Protein AF-A0A956RTC3-F1 (afdb_monomer)

Foldseek 3Di:
DDDPPDPPPPVVVVVVVVVVVVVVCVVPPPDPPPDDDLPKWKAFQDKDFDPFADWDFKAFPVRHTGDRPDIDHLVVQGKMKTKDFGNDDQPWFKWKWWAFPVGWIFTAPDTWGDDPRMIMDIRHRQHPRTFKIWIKTDDPVQVVVSVVCVVVVVRDTDRDRDPPIDTGMMTTMDMDD

Radius of gyration: 25.06 Å; Cα contacts (8 Å, |Δi|>4): 326; chains: 1; bounding box: 77×40×72 Å

Nearest PDB structures (foldseek):
  4hkb-assembly2_B  TM=6.127E-01  e=2.537E+00  Homo sapiens
  8b6l-assembly1_H  TM=3.445E-01  e=2.537E+00  Homo sapiens
  8b5l-assembly1_K  TM=3.850E-01  e=6.391E+00  Oryctolagus cuniculus
  8vvo-assembly1_I  TM=4.886E-01  e=7.943E+00  Homo sapiens

Solvent-accessible surface area (backbone atoms only — not comparable to full-atom values): 9998 Å² total; per-residue (Å²): 139,86,84,84,78,74,88,67,82,76,57,60,66,60,55,55,50,50,53,48,50,55,52,46,56,67,71,68,56,90,58,86,89,76,76,90,78,76,77,39,28,33,28,42,73,45,78,48,60,40,99,46,32,44,83,73,47,37,24,40,75,87,67,51,72,54,54,59,88,38,78,48,52,36,79,77,63,58,28,29,32,38,33,32,44,31,73,64,60,64,88,59,49,33,36,39,35,34,29,34,82,85,61,37,30,31,69,38,64,59,55,40,49,50,54,96,48,31,36,40,37,46,55,42,68,62,48,91,61,47,31,33,45,31,36,31,39,34,46,75,70,32,45,51,54,52,51,49,31,61,75,68,66,58,62,58,76,41,83,71,79,52,78,79,57,40,82,34,31,39,38,34,43,38,81,42,119

Secondary structure (DSSP, 8-state):
------S-TTSHHHHHHHHHHHHHHHHS--S---SS---SEEEEEEEEEBTTB---EEEETTS-B--TT-EE-STT---EEEEEEB-S-TTSEEEEEEEETTS-EEE-SSPPEEETTEEEEEEE---TTEEEEEEEEE-HHHHHHHHHHHHTT--S-BS-PPTT-EEEEEEEEEEE-

Sequence (177 aa):
MNNKKSKLSLFLPYFVIFIFILFFANLFVGWPINSVLVFGGYKIKKIDFSKDFAIEDIYTNFGRRIGQSDRFSYKIQTPLKAQGTTSVADSTYIWTVLKDIRGGYYLQNPPAETKNGYWYSRNIRPQHDIREIIWVKVNKKGNEVFIQKVRNSMWGEFGALPDSTIELSVVVLQSIL

Mean predicted aligned error: 10.64 Å

Structure (mmCIF, N/CA/C/O backbone):
data_AF-A0A956RTC3-F1
#
_entry.id   AF-A0A956RTC3-F1
#
loop_
_atom_site.group_PDB
_atom_site.id
_atom_site.type_symbol
_atom_site.label_atom_id
_atom_site.label_alt_id
_atom_site.label_comp_id
_atom_site.label_asym_id
_atom_site.label_entity_id
_atom_site.label_seq_id
_atom_site.pdbx_PDB_ins_code
_atom_site.Cartn_x
_atom_site.Cartn_y
_atom_site.Cartn_z
_atom_site.occupancy
_atom_site.B_iso_or_equiv
_atom_site.auth_seq_id
_atom_site.auth_comp_id
_atom_site.auth_asym_id
_atom_site.auth_atom_id
_atom_site.pdbx_PDB_model_num
ATOM 1 N N . MET A 1 1 ? 60.803 4.815 -58.419 1.00 44.06 1 MET A N 1
ATOM 2 C CA . MET A 1 1 ? 60.895 5.378 -57.051 1.00 44.06 1 MET A CA 1
ATOM 3 C C . MET A 1 1 ? 59.520 5.896 -56.645 1.00 44.06 1 MET A C 1
ATOM 5 O O . MET A 1 1 ? 59.082 6.905 -57.176 1.00 44.06 1 MET A O 1
ATOM 9 N N . ASN A 1 2 ? 58.804 5.157 -55.790 1.00 40.84 2 ASN A N 1
ATOM 10 C CA . ASN A 1 2 ? 57.418 5.443 -55.394 1.00 40.84 2 ASN A CA 1
ATOM 11 C C . ASN A 1 2 ? 57.383 6.231 -54.079 1.00 40.84 2 ASN A C 1
ATOM 13 O O . ASN A 1 2 ? 57.765 5.712 -53.03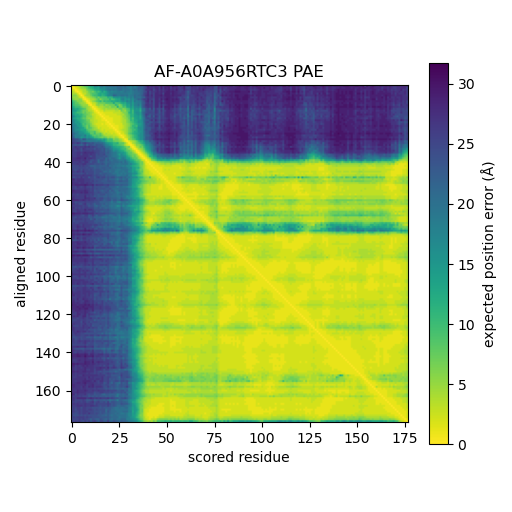5 1.00 40.84 2 ASN A O 1
ATOM 17 N N . ASN A 1 3 ? 56.889 7.467 -54.128 1.00 48.12 3 ASN A N 1
ATOM 18 C CA . ASN A 1 3 ? 56.801 8.364 -52.979 1.00 48.12 3 ASN A CA 1
ATOM 19 C C . ASN A 1 3 ? 55.375 8.319 -52.391 1.00 48.12 3 ASN A C 1
ATOM 21 O O . ASN A 1 3 ? 54.540 9.178 -52.669 1.00 48.12 3 ASN A O 1
ATOM 25 N N . LYS A 1 4 ? 55.063 7.288 -51.591 1.00 52.81 4 LYS A N 1
ATOM 26 C CA . LYS A 1 4 ? 53.827 7.235 -50.785 1.00 52.81 4 LYS A CA 1
ATOM 27 C C . LYS A 1 4 ? 54.011 8.098 -49.531 1.00 52.81 4 LYS A C 1
ATOM 29 O O . LYS A 1 4 ? 54.252 7.591 -48.439 1.00 52.81 4 LYS A O 1
ATOM 34 N N . LYS A 1 5 ? 53.902 9.420 -49.677 1.00 53.75 5 LYS A N 1
ATOM 35 C CA . LYS A 1 5 ? 53.801 10.326 -48.525 1.00 53.75 5 LYS A CA 1
ATOM 36 C C . LYS A 1 5 ? 52.402 10.221 -47.910 1.00 53.75 5 LYS A C 1
ATOM 38 O O . LYS A 1 5 ? 51.425 10.724 -48.451 1.00 53.75 5 LYS A O 1
ATOM 43 N N . SER A 1 6 ? 52.350 9.481 -46.803 1.00 57.56 6 SER A N 1
ATOM 44 C CA . SER A 1 6 ? 51.541 9.704 -45.597 1.00 57.56 6 SER A CA 1
ATOM 45 C C . SER A 1 6 ? 50.320 10.631 -45.749 1.00 57.56 6 SER A C 1
ATOM 47 O O . SER A 1 6 ? 50.406 11.840 -45.554 1.00 57.56 6 SER A O 1
ATOM 49 N N . LYS A 1 7 ? 49.145 10.039 -46.001 1.00 54.00 7 LYS A N 1
ATOM 50 C CA . LYS A 1 7 ? 47.825 10.665 -45.780 1.00 54.00 7 LYS A CA 1
ATOM 51 C C . LYS A 1 7 ? 47.364 10.539 -44.314 1.00 54.00 7 LYS A C 1
ATOM 53 O O . LYS A 1 7 ? 46.168 10.479 -44.052 1.00 54.00 7 LYS A O 1
ATOM 58 N N . LEU A 1 8 ? 48.289 10.433 -43.355 1.00 52.41 8 LEU A N 1
ATOM 59 C CA . LEU A 1 8 ? 47.941 10.162 -41.953 1.00 52.41 8 LEU A CA 1
ATOM 60 C C . LEU A 1 8 ? 47.887 11.423 -41.073 1.00 52.41 8 LEU A C 1
ATOM 62 O O . LEU A 1 8 ? 47.326 11.373 -39.985 1.00 52.41 8 LEU A O 1
ATOM 66 N N . SER A 1 9 ? 48.413 12.567 -41.528 1.00 53.31 9 SER A N 1
ATOM 67 C CA . SER A 1 9 ? 48.518 13.771 -40.681 1.00 53.31 9 SER A CA 1
ATOM 68 C C . SER A 1 9 ? 47.298 14.700 -40.711 1.00 53.31 9 SER A C 1
ATOM 70 O O . SER A 1 9 ? 47.303 15.717 -40.027 1.00 53.31 9 SER A O 1
ATOM 72 N N . LEU A 1 10 ? 46.261 14.379 -41.490 1.00 54.00 10 LEU A N 1
ATOM 73 C CA . LEU A 1 10 ? 45.057 15.213 -41.626 1.00 54.00 10 LEU A CA 1
ATOM 74 C C . LEU A 1 10 ? 43.877 14.748 -40.761 1.00 54.00 10 LEU A C 1
ATOM 76 O O . LEU A 1 10 ? 42.907 15.483 -40.643 1.00 54.00 10 LEU A O 1
ATOM 80 N N . PHE A 1 11 ? 43.951 13.576 -40.119 1.00 53.66 11 PHE A N 1
ATOM 81 C CA . PHE A 1 11 ? 42.851 13.037 -39.301 1.00 53.66 11 PHE A CA 1
ATOM 82 C C . PHE A 1 11 ? 42.935 13.394 -37.810 1.00 53.66 11 PHE A C 1
ATOM 84 O O . PHE A 1 11 ? 41.913 13.425 -37.126 1.00 53.66 11 PHE A O 1
ATOM 91 N N . LEU A 1 12 ? 44.131 13.706 -37.305 1.00 55.09 12 LEU A N 1
ATOM 92 C CA . LEU A 1 12 ? 44.342 14.014 -35.890 1.00 55.09 12 LEU A CA 1
ATOM 93 C C . LEU A 1 12 ? 43.602 15.270 -35.378 1.00 55.09 12 LEU A C 1
ATOM 95 O O . LEU A 1 12 ? 43.040 15.194 -34.285 1.00 55.09 12 LEU A O 1
ATOM 99 N N . PRO A 1 13 ? 43.534 16.404 -36.112 1.00 59.03 13 PRO A N 1
ATOM 100 C CA . PRO A 1 13 ? 42.883 17.598 -35.572 1.00 59.03 13 PRO A CA 1
ATOM 101 C C . PRO A 1 13 ? 41.360 17.435 -35.471 1.00 59.03 13 PRO A C 1
ATOM 103 O O . PRO A 1 13 ? 40.757 17.900 -34.508 1.00 59.03 13 PRO A O 1
ATOM 106 N N . TYR A 1 14 ? 40.732 16.706 -36.399 1.00 61.41 14 TYR A N 1
ATOM 107 C CA . TYR A 1 14 ? 39.281 16.487 -36.383 1.00 61.41 14 TYR A CA 1
ATOM 108 C C . TYR A 1 14 ? 38.827 15.571 -35.241 1.00 61.41 14 TYR A C 1
ATOM 110 O O . TYR A 1 14 ? 37.747 15.773 -34.689 1.00 61.41 14 TYR A O 1
ATOM 118 N N . PHE A 1 15 ? 39.655 14.601 -34.843 1.00 64.25 15 PHE A N 1
ATOM 119 C CA . PHE A 1 15 ? 39.338 13.702 -33.732 1.00 64.25 15 PHE A CA 1
ATOM 120 C C . PHE A 1 15 ? 39.355 14.427 -32.377 1.00 64.25 15 PHE A C 1
ATOM 122 O O . PHE A 1 15 ? 38.461 14.237 -31.555 1.00 64.25 15 PHE A O 1
ATOM 129 N N . VAL A 1 16 ? 40.323 15.326 -32.167 1.00 66.81 16 VAL A N 1
ATOM 130 C CA . VAL A 1 16 ? 40.401 16.144 -30.945 1.00 66.81 16 VAL A CA 1
ATOM 131 C C . VAL A 1 16 ? 39.242 17.144 -30.877 1.00 66.81 16 VAL A C 1
ATOM 133 O O . VAL A 1 16 ? 38.640 17.305 -29.817 1.00 66.81 16 VAL A O 1
ATOM 136 N N . ILE A 1 17 ? 38.867 17.747 -32.012 1.00 68.81 17 ILE A N 1
ATOM 137 C CA . ILE A 1 17 ? 37.704 18.643 -32.103 1.00 68.81 17 ILE A CA 1
ATOM 138 C C . ILE A 1 17 ? 36.402 17.891 -31.782 1.00 68.81 17 ILE A C 1
ATOM 140 O O . ILE A 1 17 ? 35.569 18.414 -31.049 1.00 68.81 17 ILE A O 1
ATOM 144 N N . PHE A 1 18 ? 36.232 16.650 -32.250 1.00 68.75 18 PHE A N 1
ATOM 145 C CA . PHE A 1 18 ? 35.043 15.841 -31.954 1.00 68.75 18 PHE A CA 1
ATOM 146 C C . PHE A 1 18 ? 34.917 15.487 -30.461 1.00 68.75 18 PHE A C 1
ATOM 148 O O . PHE A 1 18 ? 33.827 15.587 -29.895 1.00 68.75 18 PHE A O 1
ATOM 155 N N . ILE A 1 19 ? 36.027 15.149 -29.793 1.00 69.94 19 ILE A N 1
ATOM 156 C CA . ILE A 1 19 ? 36.040 14.907 -28.340 1.00 69.94 19 ILE A CA 1
ATOM 157 C C . ILE A 1 19 ? 35.730 16.195 -27.572 1.00 69.94 19 ILE A C 1
ATOM 159 O O . ILE A 1 19 ? 34.948 16.162 -26.624 1.00 69.94 19 ILE A O 1
ATOM 163 N N . PHE A 1 20 ? 36.274 17.338 -27.998 1.00 64.00 20 PHE A N 1
ATOM 164 C CA . PHE A 1 20 ? 35.954 18.629 -27.389 1.00 64.00 20 PHE A CA 1
ATOM 165 C C . PHE A 1 20 ? 34.480 19.008 -27.581 1.00 64.00 20 PHE A C 1
ATOM 167 O O . PHE A 1 20 ? 33.853 19.454 -26.627 1.00 64.00 20 PHE A O 1
ATOM 174 N N . ILE A 1 21 ? 33.883 18.762 -28.752 1.00 67.00 21 ILE A N 1
ATOM 175 C CA . ILE A 1 21 ? 32.444 18.984 -28.980 1.00 67.00 21 ILE A CA 1
ATOM 176 C C . ILE A 1 21 ? 31.601 18.072 -28.079 1.00 67.00 21 ILE A C 1
ATOM 178 O O . ILE A 1 21 ? 30.634 18.547 -27.495 1.00 67.00 21 ILE A O 1
ATOM 182 N N . LEU A 1 22 ? 31.975 16.802 -27.889 1.00 59.38 22 LEU A N 1
ATOM 183 C CA . LEU A 1 22 ? 31.304 15.905 -26.936 1.00 59.38 22 LEU A CA 1
ATOM 184 C C . LEU A 1 22 ? 31.451 16.375 -25.483 1.00 59.38 22 LEU A C 1
ATOM 186 O O . LEU A 1 22 ? 30.499 16.294 -24.709 1.00 59.38 22 LEU A O 1
ATOM 190 N N . PHE A 1 23 ? 32.617 16.888 -25.098 1.00 61.91 23 PHE A N 1
ATOM 191 C CA . PHE A 1 23 ? 32.858 17.390 -23.745 1.00 61.91 23 PHE A CA 1
ATOM 192 C C . PHE A 1 23 ? 32.092 18.699 -23.481 1.00 61.91 23 PHE A C 1
ATOM 194 O O . PHE A 1 23 ? 31.487 18.863 -22.425 1.00 61.91 23 PHE A O 1
ATOM 201 N N . PHE A 1 24 ? 32.021 19.597 -24.469 1.00 56.84 24 PHE A N 1
ATOM 202 C CA . PHE A 1 24 ? 31.275 20.857 -24.380 1.00 56.84 24 PHE A CA 1
ATOM 203 C C . PHE A 1 24 ? 29.760 20.681 -24.548 1.00 56.84 24 PHE A C 1
ATOM 205 O O . PHE A 1 24 ? 28.997 21.369 -23.874 1.00 56.84 24 PHE A O 1
ATOM 212 N N . ALA A 1 25 ? 29.306 19.704 -25.338 1.00 57.12 25 ALA A N 1
ATOM 213 C CA . ALA A 1 25 ? 27.915 19.259 -25.324 1.00 57.12 25 ALA A CA 1
ATOM 214 C C . ALA A 1 25 ? 27.520 18.692 -23.947 1.00 57.12 25 ALA A C 1
ATOM 216 O O . ALA A 1 25 ? 26.373 18.822 -23.550 1.00 57.12 25 ALA A O 1
ATOM 217 N N . ASN A 1 26 ? 28.454 18.136 -23.168 1.00 52.22 26 ASN A N 1
ATOM 218 C CA . ASN A 1 26 ? 28.176 17.746 -21.781 1.00 52.22 26 ASN A CA 1
ATOM 219 C C . ASN A 1 26 ? 28.229 18.920 -20.782 1.00 52.22 26 ASN A C 1
ATOM 221 O O . ASN A 1 26 ? 27.596 18.843 -19.734 1.00 52.22 26 ASN A O 1
ATOM 225 N N . LEU A 1 27 ? 28.941 20.010 -21.091 1.00 53.69 27 LEU A N 1
ATOM 226 C CA . LEU A 1 27 ? 29.088 21.172 -20.196 1.00 53.69 27 LEU A CA 1
ATOM 227 C C . LEU A 1 27 ? 28.019 22.263 -20.388 1.00 53.69 27 LEU A C 1
ATOM 229 O O . LEU A 1 27 ? 27.746 22.997 -19.444 1.00 53.69 27 LEU A O 1
ATOM 233 N N . PHE A 1 28 ? 27.401 22.372 -21.572 1.00 50.25 28 PHE A N 1
ATOM 234 C CA . PHE A 1 28 ? 26.421 23.427 -21.896 1.00 50.25 28 PHE A CA 1
ATOM 235 C C . PHE A 1 28 ? 24.981 22.937 -22.081 1.00 50.25 28 PHE A C 1
ATOM 237 O O . PHE A 1 28 ? 24.087 23.722 -22.401 1.00 50.25 28 PHE A O 1
ATOM 244 N N . VAL A 1 29 ? 24.710 21.658 -21.833 1.00 47.94 29 VAL A N 1
ATOM 245 C CA . VAL A 1 29 ? 23.349 21.126 -21.872 1.00 47.94 29 VAL A CA 1
ATOM 246 C C . VAL A 1 29 ? 22.703 21.331 -20.503 1.00 47.94 29 VAL A C 1
ATOM 248 O O . VAL A 1 29 ? 22.524 20.417 -19.708 1.00 47.94 29 VAL A O 1
ATOM 251 N N . GLY A 1 30 ? 22.257 22.565 -20.267 1.00 44.16 30 GLY A N 1
ATOM 252 C CA . GLY A 1 30 ? 21.138 22.872 -19.372 1.00 44.16 30 GLY A CA 1
ATOM 253 C C . GLY A 1 30 ? 19.808 22.296 -19.883 1.00 44.16 30 GLY A C 1
ATOM 254 O O . GLY A 1 30 ? 18.766 22.927 -19.734 1.00 44.16 30 GLY A O 1
ATOM 255 N N . TRP A 1 31 ? 19.828 21.124 -20.530 1.00 41.00 31 TRP A N 1
ATOM 256 C CA . TRP A 1 31 ? 18.621 20.356 -20.792 1.00 41.00 31 TRP A CA 1
ATOM 257 C C . TRP A 1 31 ? 18.354 19.429 -19.614 1.00 41.00 31 TRP A C 1
ATOM 259 O O . TRP A 1 31 ? 19.286 18.853 -19.049 1.00 41.00 31 TRP A O 1
ATOM 269 N N . PRO A 1 32 ? 17.079 19.189 -19.287 1.00 42.81 32 PRO A N 1
ATOM 270 C CA . PRO A 1 32 ? 16.726 18.097 -18.407 1.00 42.81 32 PRO A CA 1
ATOM 271 C C . PRO A 1 32 ? 17.080 16.785 -19.119 1.00 42.81 32 PRO A C 1
ATOM 273 O O . PRO A 1 32 ? 16.321 16.297 -19.956 1.00 42.81 32 PRO A O 1
ATOM 276 N N . ILE A 1 33 ? 18.227 16.189 -18.788 1.00 46.78 33 ILE A N 1
ATOM 277 C CA . ILE A 1 33 ? 18.549 14.797 -19.128 1.00 46.78 33 ILE A CA 1
ATOM 278 C C . ILE A 1 33 ? 17.632 13.898 -18.281 1.00 46.78 33 ILE A C 1
ATOM 280 O O . ILE A 1 33 ? 18.064 13.247 -17.340 1.00 46.78 33 ILE A O 1
ATOM 284 N N . ASN A 1 34 ? 16.328 13.912 -18.557 1.00 44.38 34 ASN A N 1
ATOM 285 C CA . ASN A 1 34 ? 15.326 13.169 -17.792 1.00 44.38 34 ASN A CA 1
ATOM 286 C C . ASN A 1 34 ? 14.725 11.988 -18.565 1.00 44.38 34 ASN A C 1
ATOM 288 O O . ASN A 1 34 ? 13.762 11.392 -18.087 1.00 44.38 34 ASN A O 1
ATOM 292 N N . SER A 1 35 ? 15.238 11.619 -19.747 1.00 47.62 35 SER A N 1
ATOM 293 C CA . SER A 1 35 ? 14.460 10.705 -20.602 1.00 47.62 35 SER A CA 1
ATOM 294 C C . SER A 1 35 ? 15.198 9.770 -21.561 1.00 47.62 35 SER A C 1
ATOM 296 O O . SER A 1 35 ? 14.518 9.151 -22.374 1.00 47.62 35 SER A O 1
ATOM 298 N N . VAL A 1 36 ? 16.521 9.568 -21.489 1.00 46.50 36 VAL A N 1
ATOM 299 C CA . VAL A 1 36 ? 17.184 8.746 -22.532 1.00 46.50 36 VAL A CA 1
ATOM 300 C C . VAL A 1 36 ? 17.355 7.259 -22.190 1.00 46.50 36 VAL A C 1
ATOM 302 O O . VAL A 1 36 ? 17.439 6.462 -23.113 1.00 46.50 36 VAL A O 1
ATOM 305 N N . LEU A 1 37 ? 17.308 6.809 -20.929 1.00 48.38 37 LEU A N 1
ATOM 306 C CA . LEU A 1 37 ? 17.449 5.367 -20.629 1.00 48.38 37 LEU A CA 1
ATOM 307 C C . LEU A 1 37 ? 16.597 4.911 -19.433 1.00 48.38 37 LEU A C 1
ATOM 309 O O . LEU A 1 37 ? 17.118 4.448 -18.420 1.00 48.38 37 LEU A O 1
ATOM 313 N N . VAL A 1 38 ? 15.267 5.001 -19.535 1.00 52.00 38 VAL A N 1
ATOM 314 C CA . VAL A 1 38 ? 14.390 4.233 -18.629 1.00 52.00 38 VAL A CA 1
ATOM 315 C C . VAL A 1 38 ? 14.254 2.819 -19.194 1.00 52.00 38 VAL A C 1
ATOM 317 O O . VAL A 1 38 ? 13.272 2.503 -19.852 1.00 52.00 38 VAL A O 1
ATOM 320 N N . PHE A 1 39 ? 15.261 1.970 -18.972 1.00 59.34 39 PHE A N 1
ATOM 321 C CA . PHE A 1 39 ? 15.139 0.537 -19.250 1.00 59.34 39 PHE A CA 1
ATOM 322 C C . PHE A 1 39 ? 14.307 -0.114 -18.147 1.00 59.34 39 PHE A C 1
ATOM 324 O O . PHE A 1 39 ? 14.821 -0.310 -17.044 1.00 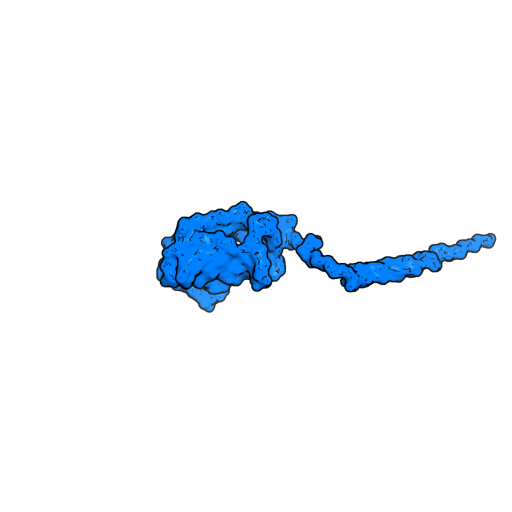59.34 39 PHE A O 1
ATOM 331 N N . GLY A 1 40 ? 13.064 -0.488 -18.438 1.00 71.75 40 GLY A N 1
ATOM 332 C CA . GLY A 1 40 ? 12.150 -1.065 -17.455 1.00 71.75 40 GLY A CA 1
ATOM 333 C C . GLY A 1 40 ? 11.503 -0.009 -16.555 1.00 71.75 40 GLY A C 1
ATOM 334 O O . GLY A 1 40 ? 12.154 0.686 -15.761 1.00 71.75 40 GLY A O 1
ATOM 335 N N . GLY A 1 41 ? 10.183 0.094 -16.664 1.00 86.00 41 GLY A N 1
ATOM 336 C CA . GLY A 1 41 ? 9.370 0.967 -15.830 1.00 86.00 41 GLY A CA 1
ATOM 337 C C . GLY A 1 41 ? 7.919 0.522 -15.764 1.00 86.00 41 GLY A C 1
ATOM 338 O O . GLY A 1 41 ? 7.520 -0.469 -16.366 1.00 86.00 41 GLY A O 1
ATOM 339 N N . TYR A 1 42 ? 7.127 1.283 -15.028 1.00 89.00 42 TYR A N 1
ATOM 340 C CA . TYR A 1 42 ? 5.690 1.122 -14.923 1.00 89.00 42 TYR A CA 1
ATOM 341 C C . TYR A 1 42 ? 4.981 2.369 -15.436 1.00 89.00 42 TYR A C 1
ATOM 343 O O . TYR A 1 42 ? 5.514 3.481 -15.384 1.00 89.00 42 TYR A O 1
ATOM 351 N N . LYS A 1 43 ? 3.744 2.170 -15.881 1.00 92.69 43 LY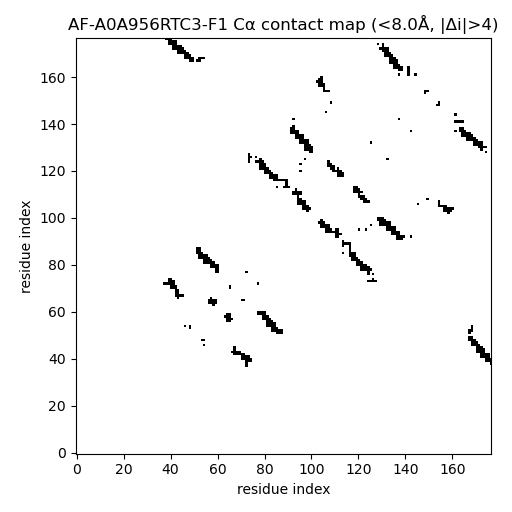S A N 1
ATOM 352 C CA . LYS A 1 43 ? 2.696 3.194 -15.870 1.00 92.69 43 LYS A CA 1
ATOM 353 C C . LYS A 1 43 ? 1.503 2.687 -15.076 1.00 92.69 43 LYS A C 1
ATOM 355 O O . LYS A 1 43 ? 1.292 1.475 -14.974 1.00 92.69 43 LYS A O 1
ATOM 360 N N . ILE A 1 44 ? 0.700 3.608 -14.560 1.00 94.62 44 ILE A N 1
ATOM 361 C CA . ILE A 1 44 ? -0.571 3.257 -13.930 1.00 94.62 44 ILE A CA 1
ATOM 362 C C . ILE A 1 44 ? -1.586 2.977 -15.041 1.00 94.62 44 ILE A C 1
ATOM 364 O O . ILE A 1 44 ? -1.934 3.857 -15.821 1.00 94.62 44 ILE A O 1
ATOM 368 N N . LYS A 1 45 ? -2.062 1.735 -15.121 1.00 95.31 45 LYS A N 1
ATOM 369 C CA . LYS A 1 45 ? -3.083 1.322 -16.091 1.00 95.31 45 LYS A CA 1
ATOM 370 C C . LYS A 1 45 ? -4.485 1.674 -15.611 1.00 95.31 45 LYS A C 1
ATOM 372 O O . LYS A 1 45 ? -5.327 2.059 -16.415 1.00 95.31 45 LYS A O 1
ATOM 377 N N . LYS A 1 46 ? -4.742 1.467 -14.320 1.00 95.69 46 LYS A N 1
ATOM 378 C CA . LYS A 1 46 ? -6.063 1.616 -13.712 1.00 95.69 46 LYS A CA 1
ATOM 379 C C . LYS A 1 46 ? -5.914 1.939 -12.232 1.00 95.69 46 LYS A C 1
ATOM 381 O O . LYS A 1 46 ? -4.982 1.454 -11.594 1.00 95.69 46 LYS A O 1
ATOM 386 N N . ILE A 1 47 ? -6.840 2.731 -11.709 1.00 95.50 47 ILE A N 1
ATOM 387 C CA . ILE A 1 47 ? -7.017 2.947 -10.276 1.00 95.50 47 ILE A CA 1
ATOM 388 C C . ILE A 1 47 ? -8.465 2.583 -9.972 1.00 95.50 47 ILE A C 1
ATOM 390 O O . ILE A 1 47 ? -9.371 3.183 -10.544 1.00 95.50 47 ILE A O 1
ATOM 394 N N . ASP A 1 48 ? -8.656 1.591 -9.113 1.00 94.75 48 ASP A N 1
ATOM 395 C CA . ASP A 1 48 ? -9.948 1.195 -8.567 1.00 94.75 48 ASP A CA 1
ATOM 396 C C . ASP A 1 48 ? -9.951 1.491 -7.075 1.00 94.75 48 ASP A C 1
ATOM 398 O O . ASP A 1 48 ? -8.965 1.240 -6.381 1.00 94.75 48 ASP A O 1
ATOM 402 N N . PHE A 1 49 ? -11.055 2.016 -6.565 1.00 93.56 49 PHE A N 1
ATOM 403 C CA . PHE A 1 49 ? -11.165 2.350 -5.156 1.00 93.56 49 PHE A CA 1
ATOM 404 C C . PHE A 1 49 ? -12.592 2.176 -4.648 1.00 93.56 49 PHE A C 1
ATOM 406 O O . PHE A 1 49 ? -13.565 2.300 -5.394 1.00 93.56 49 PHE A O 1
ATOM 413 N N . SER A 1 50 ? -12.712 1.847 -3.366 1.00 92.19 50 SER A N 1
ATOM 41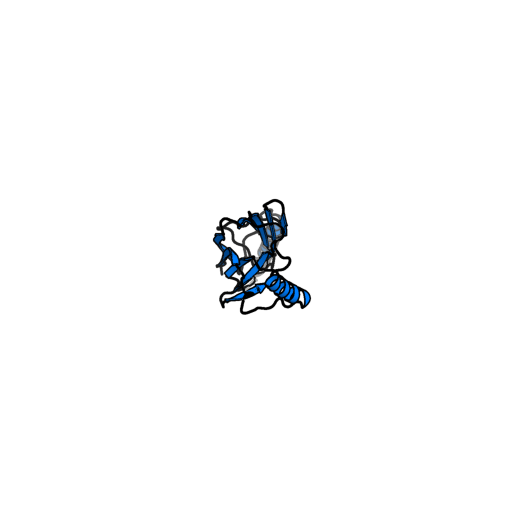4 C CA . SER A 1 50 ? -13.993 1.796 -2.671 1.00 92.19 50 SER A CA 1
ATOM 415 C C . SER A 1 50 ? -14.497 3.208 -2.376 1.00 92.19 50 SER A C 1
ATOM 417 O O . SER A 1 50 ? -13.717 4.148 -2.245 1.00 92.19 50 SER A O 1
ATOM 419 N N . LYS A 1 51 ? -15.813 3.357 -2.198 1.00 92.62 51 LYS A N 1
ATOM 420 C CA . LYS A 1 51 ? -16.434 4.647 -1.840 1.00 92.62 51 LYS A CA 1
ATOM 421 C C . LYS A 1 51 ? -15.856 5.274 -0.560 1.00 92.62 51 LYS A C 1
ATOM 423 O O . LYS A 1 51 ? -15.960 6.478 -0.372 1.00 92.62 51 LYS A O 1
ATOM 428 N N . ASP A 1 52 ? -15.293 4.443 0.315 1.00 95.50 52 ASP A N 1
ATOM 429 C CA . ASP A 1 52 ? -14.856 4.817 1.657 1.00 95.50 52 ASP A CA 1
ATOM 430 C C . ASP A 1 52 ? -13.348 5.101 1.730 1.00 95.50 52 ASP A C 1
ATOM 432 O O . ASP A 1 52 ? -12.855 5.493 2.784 1.00 95.50 52 ASP A O 1
ATOM 436 N N . PHE A 1 53 ? -12.603 4.904 0.639 1.00 97.88 53 PHE A N 1
ATOM 437 C CA . PHE A 1 53 ? -11.151 5.063 0.611 1.00 97.88 53 PHE A CA 1
ATOM 438 C C . PHE A 1 53 ? -10.703 5.436 -0.802 1.00 97.88 53 PHE A C 1
ATOM 440 O O . PHE A 1 53 ? -10.580 4.555 -1.644 1.00 97.88 53 PHE A O 1
ATOM 447 N N . ALA A 1 54 ? -10.486 6.722 -1.073 1.00 97.75 54 ALA A N 1
ATOM 448 C CA . ALA A 1 54 ? -10.138 7.233 -2.396 1.00 97.75 54 ALA A CA 1
ATOM 449 C C . ALA A 1 54 ? -8.638 7.532 -2.511 1.00 97.75 54 ALA A C 1
ATOM 451 O O . ALA A 1 54 ? -8.030 8.057 -1.580 1.00 97.75 54 ALA A O 1
ATOM 452 N N . ILE A 1 55 ? -8.046 7.241 -3.672 1.00 97.44 55 ILE A N 1
ATOM 453 C CA . ILE A 1 55 ? -6.674 7.648 -4.008 1.00 97.44 55 ILE A CA 1
ATOM 454 C C . ILE A 1 55 ? -6.722 8.946 -4.810 1.00 97.44 55 ILE A C 1
ATOM 456 O O . ILE A 1 55 ? -7.293 8.979 -5.898 1.00 97.44 55 ILE A O 1
ATOM 460 N N . GLU A 1 56 ? -6.077 9.992 -4.298 1.00 96.62 56 GLU A N 1
ATOM 461 C CA . GLU A 1 56 ? -6.020 11.306 -4.950 1.00 96.62 56 GLU A CA 1
ATOM 462 C C . GLU A 1 56 ? -4.670 11.531 -5.627 1.00 96.62 56 GLU A C 1
ATOM 464 O O . GLU A 1 56 ? -4.607 11.967 -6.780 1.00 96.62 56 GLU A O 1
ATOM 469 N N . ASP A 1 57 ? -3.587 11.175 -4.931 1.00 96.94 57 ASP A N 1
ATOM 470 C CA . ASP A 1 57 ? -2.231 11.371 -5.422 1.00 96.94 57 ASP A CA 1
ATOM 471 C C . ASP A 1 57 ? -1.338 10.167 -5.161 1.00 96.94 57 ASP A C 1
ATOM 473 O O . ASP A 1 57 ? -1.329 9.573 -4.082 1.00 96.94 57 ASP A O 1
ATOM 477 N N . ILE A 1 58 ? -0.501 9.878 -6.154 1.00 96.44 58 ILE A N 1
ATOM 478 C CA . ILE A 1 58 ? 0.645 8.982 -6.049 1.00 96.44 58 ILE A CA 1
ATOM 479 C C . ILE A 1 58 ? 1.868 9.784 -6.469 1.00 96.44 58 ILE A C 1
ATOM 481 O O . ILE A 1 58 ? 1.838 10.511 -7.463 1.00 96.44 58 ILE A O 1
ATOM 485 N N . TYR A 1 59 ? 2.947 9.681 -5.707 1.00 94.69 59 TYR A N 1
ATOM 486 C CA . TYR A 1 59 ? 4.156 10.454 -5.938 1.00 94.69 59 TYR A CA 1
ATOM 487 C C . TYR A 1 59 ? 5.408 9.640 -5.650 1.00 94.69 59 TYR A C 1
ATOM 489 O O . TYR A 1 59 ? 5.417 8.697 -4.857 1.00 94.69 59 TYR A O 1
ATOM 497 N N . THR A 1 60 ? 6.499 10.007 -6.313 1.00 91.25 60 THR A N 1
ATOM 498 C CA . THR A 1 60 ? 7.824 9.487 -5.977 1.00 91.25 60 THR A CA 1
ATOM 499 C C . THR A 1 60 ? 8.274 10.040 -4.626 1.00 91.25 60 THR A C 1
ATOM 501 O O . THR A 1 60 ? 7.772 11.060 -4.146 1.00 91.25 60 THR A O 1
ATOM 504 N N . ASN A 1 61 ? 9.286 9.422 -4.013 1.00 84.88 61 ASN A N 1
ATOM 505 C CA . ASN A 1 61 ? 9.871 9.947 -2.778 1.00 84.88 61 ASN A CA 1
ATOM 506 C C . ASN A 1 61 ? 10.375 11.404 -2.906 1.00 84.88 61 ASN A C 1
ATOM 508 O O . ASN A 1 61 ? 10.396 12.115 -1.903 1.00 84.88 61 ASN A O 1
ATOM 512 N N . PHE A 1 62 ? 10.711 11.845 -4.127 1.00 86.19 62 PHE A N 1
ATOM 513 C CA . PHE A 1 62 ? 11.148 13.207 -4.466 1.00 86.19 62 PHE A CA 1
ATOM 514 C C . PHE A 1 62 ? 9.994 14.203 -4.692 1.00 86.19 62 PHE A C 1
ATOM 516 O O . PHE A 1 62 ? 10.242 15.344 -5.062 1.00 86.19 62 PHE A O 1
ATOM 523 N N . GLY A 1 63 ? 8.737 13.786 -4.513 1.00 87.00 63 GLY A N 1
ATOM 524 C CA . GLY A 1 63 ? 7.567 14.661 -4.644 1.00 87.00 63 GLY A CA 1
ATOM 525 C C . GLY A 1 63 ? 7.042 14.829 -6.072 1.00 87.00 63 GLY A C 1
ATOM 526 O O . GLY A 1 63 ? 6.101 15.588 -6.286 1.00 87.00 63 GLY A O 1
ATOM 527 N N . ARG A 1 64 ? 7.587 14.107 -7.062 1.00 90.56 64 ARG A N 1
ATOM 528 C CA . ARG A 1 64 ? 7.002 14.092 -8.411 1.00 90.56 64 ARG A CA 1
ATOM 529 C C . ARG A 1 64 ? 5.694 13.304 -8.381 1.00 90.56 64 ARG A C 1
ATOM 531 O O . ARG A 1 64 ? 5.728 12.099 -8.132 1.00 90.56 64 ARG A O 1
ATOM 538 N N . ARG A 1 65 ? 4.579 13.964 -8.699 1.00 93.69 65 ARG A N 1
ATOM 539 C CA . ARG A 1 65 ? 3.272 13.328 -8.924 1.00 93.69 65 ARG A CA 1
ATOM 540 C C . ARG A 1 65 ? 3.321 12.381 -10.131 1.00 93.69 65 ARG A C 1
ATOM 542 O O . ARG A 1 65 ? 3.989 12.679 -11.119 1.00 93.69 65 ARG A O 1
ATOM 549 N N . ILE A 1 66 ? 2.627 11.251 -10.031 1.00 91.75 66 ILE A N 1
ATOM 550 C CA . ILE A 1 66 ? 2.518 10.211 -11.059 1.00 91.75 66 ILE A CA 1
ATOM 551 C C . ILE A 1 66 ? 1.045 10.083 -11.455 1.00 91.75 66 ILE A C 1
ATOM 553 O O . ILE A 1 66 ? 0.226 9.612 -10.669 1.00 91.75 66 ILE A O 1
ATOM 557 N N . GLY A 1 67 ? 0.710 10.491 -12.676 1.00 90.75 67 GLY A N 1
ATOM 558 C CA . GLY A 1 67 ? -0.588 10.241 -13.297 1.00 90.75 67 GLY A CA 1
ATOM 559 C C . GLY A 1 67 ? -0.642 8.922 -14.078 1.00 90.75 67 GLY A C 1
ATOM 560 O O . GLY A 1 67 ? 0.348 8.206 -14.219 1.00 90.75 67 GLY A O 1
ATOM 561 N N . GLN A 1 68 ? -1.809 8.610 -14.652 1.00 88.06 68 GLN A N 1
ATOM 562 C CA . GLN A 1 68 ? -2.015 7.395 -15.462 1.00 88.06 68 GLN A CA 1
ATOM 563 C C . GLN A 1 68 ? -1.123 7.323 -16.715 1.00 88.06 68 GLN A C 1
ATOM 565 O O . GLN A 1 68 ? -0.700 6.246 -17.132 1.00 88.06 68 GLN A O 1
ATOM 570 N N . SER A 1 69 ? -0.794 8.470 -17.306 1.00 83.69 69 SER A N 1
ATOM 571 C CA . SER A 1 69 ? 0.083 8.563 -18.478 1.00 83.69 69 SER A CA 1
ATOM 572 C C . SER A 1 69 ? 1.574 8.609 -18.136 1.00 83.69 69 SER A C 1
ATOM 574 O O . SER A 1 69 ? 2.405 8.469 -19.035 1.00 83.69 69 SER A O 1
ATOM 576 N N . ASP A 1 70 ? 1.930 8.821 -16.867 1.00 88.44 70 ASP A N 1
ATOM 577 C CA . ASP A 1 70 ? 3.320 8.959 -16.452 1.00 88.44 70 ASP A CA 1
ATOM 578 C C . ASP A 1 70 ? 4.041 7.613 -16.418 1.00 88.44 70 ASP A C 1
ATOM 580 O O . ASP A 1 70 ? 3.510 6.589 -15.981 1.00 88.44 70 ASP A O 1
ATOM 584 N N . ARG A 1 71 ? 5.307 7.639 -16.841 1.00 88.31 71 ARG A N 1
ATOM 585 C CA . ARG A 1 71 ? 6.238 6.523 -16.673 1.00 88.31 71 ARG A CA 1
ATOM 586 C C . ARG A 1 71 ? 7.104 6.761 -15.445 1.00 88.31 71 ARG A C 1
ATOM 588 O O . ARG A 1 71 ? 7.649 7.854 -15.274 1.00 88.31 71 ARG A O 1
ATOM 595 N N . PHE A 1 72 ? 7.295 5.723 -14.642 1.00 87.12 72 PHE A N 1
ATOM 596 C CA . PHE A 1 72 ? 8.233 5.732 -13.523 1.00 87.12 72 PHE A CA 1
ATOM 597 C C . PHE A 1 72 ? 9.048 4.436 -13.492 1.00 87.12 72 PHE A C 1
ATOM 599 O O . PHE A 1 72 ? 8.552 3.367 -13.834 1.00 87.12 72 PHE A O 1
ATOM 606 N N . SER A 1 73 ? 10.328 4.524 -13.127 1.00 81.31 73 SER A N 1
ATOM 607 C CA . SER A 1 73 ? 11.217 3.358 -13.104 1.00 81.31 73 SER A CA 1
ATOM 608 C C . SER A 1 73 ? 11.154 2.637 -11.761 1.00 81.31 73 SER A C 1
ATOM 610 O O . SER A 1 73 ? 11.232 3.276 -10.714 1.00 81.31 73 SER A O 1
ATOM 612 N N . TYR A 1 74 ? 11.115 1.304 -11.792 1.00 75.00 74 TYR A N 1
ATOM 613 C CA . TYR A 1 74 ? 11.345 0.474 -10.605 1.00 75.00 74 TYR A CA 1
ATOM 614 C C . TYR A 1 74 ? 12.840 0.233 -10.328 1.00 75.00 74 TYR A C 1
ATOM 616 O O . TYR A 1 74 ? 13.205 -0.122 -9.209 1.00 75.00 74 TYR A O 1
ATOM 624 N N . LYS A 1 75 ? 13.733 0.441 -11.312 1.00 68.38 75 LYS A N 1
ATOM 625 C CA . LYS A 1 75 ? 15.176 0.156 -11.174 1.00 68.38 75 LYS A CA 1
ATOM 626 C C . LYS A 1 75 ? 15.914 1.149 -10.292 1.00 68.38 75 LYS A C 1
ATOM 628 O O . LYS A 1 75 ? 16.831 0.761 -9.581 1.00 68.38 75 LYS A O 1
ATOM 633 N N . ILE A 1 76 ? 15.476 2.407 -10.284 1.00 68.44 76 ILE A N 1
ATOM 634 C CA . ILE A 1 76 ? 16.006 3.431 -9.367 1.00 68.44 76 ILE A CA 1
ATOM 635 C C . ILE A 1 76 ? 15.452 3.206 -7.939 1.00 68.44 76 ILE A C 1
ATOM 637 O O . ILE A 1 76 ? 15.738 3.980 -7.031 1.00 68.44 76 ILE A O 1
ATOM 641 N N . GLN A 1 77 ? 14.650 2.145 -7.728 1.00 64.00 77 GLN A N 1
ATOM 642 C CA . GLN A 1 77 ? 14.059 1.709 -6.455 1.00 64.00 77 GLN A CA 1
ATOM 643 C C . GLN A 1 77 ? 13.496 2.853 -5.611 1.00 64.00 77 GLN A C 1
ATOM 645 O O . GLN A 1 77 ? 13.483 2.785 -4.383 1.00 64.00 77 GLN A O 1
ATOM 650 N N . THR A 1 78 ? 13.042 3.930 -6.253 1.00 81.06 78 THR A N 1
ATOM 651 C CA . THR A 1 78 ? 12.553 5.091 -5.528 1.00 81.06 78 THR A CA 1
ATOM 652 C C . THR A 1 78 ? 11.193 4.715 -4.966 1.00 81.06 78 THR A C 1
ATOM 654 O O . THR A 1 78 ? 10.271 4.489 -5.753 1.00 81.06 78 THR A O 1
ATOM 657 N N . PRO A 1 79 ? 11.041 4.619 -3.634 1.00 91.75 79 PRO A N 1
ATOM 658 C CA . PRO A 1 79 ? 9.770 4.221 -3.070 1.00 91.75 79 PRO A CA 1
ATOM 659 C C . PRO A 1 79 ? 8.711 5.258 -3.424 1.00 91.75 79 PRO A C 1
ATOM 661 O O . PRO A 1 79 ? 8.976 6.465 -3.445 1.00 91.75 79 PRO A O 1
ATOM 664 N N . LEU A 1 80 ? 7.511 4.777 -3.696 1.00 95.00 80 LEU A N 1
ATOM 665 C CA . LEU A 1 80 ? 6.353 5.618 -3.893 1.00 95.00 80 LEU A CA 1
ATOM 666 C C . LEU A 1 80 ? 5.729 5.977 -2.548 1.00 95.00 80 LEU A C 1
ATOM 668 O O . LEU A 1 80 ? 5.929 5.328 -1.510 1.00 95.00 80 LEU A O 1
ATOM 672 N N . LYS A 1 81 ? 4.951 7.039 -2.616 1.00 97.12 81 LYS A N 1
ATOM 673 C CA . LYS A 1 81 ? 4.058 7.538 -1.591 1.00 97.12 81 LYS A CA 1
ATOM 674 C C . LYS A 1 81 ? 2.686 7.721 -2.234 1.00 97.12 81 LYS A C 1
ATOM 676 O O . LYS A 1 81 ? 2.601 7.978 -3.436 1.00 97.12 81 LYS A O 1
ATOM 681 N N . ALA A 1 82 ? 1.633 7.566 -1.451 1.00 97.75 82 ALA A N 1
ATOM 682 C CA . ALA A 1 82 ? 0.268 7.767 -1.909 1.00 97.75 82 ALA A CA 1
ATOM 683 C C . ALA A 1 82 ? -0.579 8.371 -0.794 1.00 97.75 82 ALA A C 1
ATOM 685 O O . ALA A 1 82 ? -0.307 8.131 0.384 1.00 97.75 82 ALA A O 1
ATOM 686 N N . GLN A 1 83 ? -1.592 9.138 -1.171 1.00 98.06 83 GLN A N 1
ATOM 687 C CA . GLN A 1 83 ? -2.522 9.756 -0.235 1.00 98.06 83 GLN A CA 1
ATOM 688 C C . GLN A 1 83 ? -3.902 9.937 -0.863 1.00 98.06 83 GLN A C 1
ATOM 690 O O . GLN A 1 83 ? -4.067 9.881 -2.088 1.00 98.06 83 GLN A O 1
ATOM 695 N N . GLY A 1 84 ? -4.869 10.228 -0.007 1.00 98.12 84 GLY A N 1
ATOM 696 C CA . GLY A 1 84 ? -6.184 10.687 -0.415 1.00 98.12 84 GLY A CA 1
ATOM 697 C C . GLY A 1 84 ? -7.118 10.813 0.775 1.00 98.12 84 GLY A C 1
ATOM 698 O O . GLY A 1 84 ? -6.683 10.987 1.918 1.00 98.12 84 GLY A O 1
ATOM 699 N N . THR A 1 85 ? -8.408 10.702 0.496 1.00 98.31 85 THR A N 1
ATOM 700 C CA . THR A 1 85 ? -9.487 10.848 1.471 1.00 98.31 85 THR A CA 1
ATOM 701 C C . THR A 1 85 ? -10.093 9.499 1.847 1.00 98.31 85 THR A C 1
ATOM 703 O O . THR A 1 85 ? -10.033 8.522 1.099 1.00 98.31 85 THR A O 1
ATOM 706 N N . THR A 1 86 ? -10.638 9.409 3.057 1.00 98.38 86 THR A N 1
ATOM 707 C CA . THR A 1 86 ? -11.219 8.181 3.606 1.00 98.38 86 THR A CA 1
ATOM 708 C C . THR A 1 86 ? -12.339 8.491 4.595 1.00 98.38 86 THR A C 1
ATOM 710 O O . THR A 1 86 ? -12.244 9.426 5.385 1.00 98.38 86 THR A O 1
ATOM 713 N N . SER A 1 87 ? -13.391 7.673 4.586 1.00 97.75 87 SER A N 1
ATOM 714 C CA . SER A 1 87 ? -14.420 7.630 5.637 1.00 97.75 87 SER A CA 1
ATOM 715 C C . SER A 1 87 ? -14.155 6.513 6.658 1.00 97.75 87 SER A C 1
ATOM 717 O O . SER A 1 87 ? -14.848 6.409 7.672 1.00 97.75 87 SER A O 1
ATOM 719 N N . VAL A 1 88 ? -13.152 5.662 6.408 1.00 96.56 88 VAL A N 1
ATOM 720 C CA . VAL A 1 88 ? -12.713 4.619 7.339 1.00 96.56 88 VAL A CA 1
ATOM 721 C C . VAL A 1 88 ? -12.184 5.260 8.625 1.00 96.56 88 VAL A C 1
ATOM 723 O O . VAL A 1 88 ? -11.385 6.191 8.573 1.00 96.56 88 VAL A O 1
ATOM 726 N N . ALA A 1 89 ? -12.610 4.737 9.778 1.00 96.12 89 ALA A N 1
ATOM 727 C CA . ALA A 1 89 ? -12.227 5.258 11.089 1.00 96.12 89 ALA A CA 1
ATOM 728 C C . ALA A 1 89 ? -10.709 5.199 11.329 1.00 96.12 89 ALA A C 1
ATOM 730 O O . ALA A 1 89 ? -10.083 4.182 11.018 1.00 96.12 89 ALA A O 1
ATOM 731 N N . ASP A 1 90 ? -10.167 6.223 11.998 1.00 94.75 90 ASP A N 1
ATOM 732 C CA . ASP A 1 90 ? -8.730 6.389 12.282 1.00 94.75 90 ASP A CA 1
ATOM 733 C C . ASP A 1 90 ? -8.100 5.229 13.086 1.00 94.75 90 ASP A C 1
ATOM 735 O O . ASP A 1 90 ? -6.884 5.054 13.094 1.00 94.75 90 ASP A O 1
ATOM 739 N N . SER A 1 91 ? -8.913 4.416 13.768 1.00 93.25 91 SER A N 1
ATOM 740 C CA . SER A 1 91 ? -8.474 3.225 14.510 1.00 93.25 91 SER A CA 1
ATOM 741 C C . SER A 1 91 ? -8.341 1.963 13.647 1.00 93.25 91 SER A C 1
ATOM 743 O O . SER A 1 91 ? -7.983 0.898 14.158 1.00 93.25 91 SER A O 1
ATOM 745 N N . THR A 1 92 ? -8.654 2.045 12.352 1.00 96.06 92 THR A N 1
ATOM 746 C CA . THR A 1 92 ? -8.634 0.898 11.441 1.00 96.06 92 THR A CA 1
ATOM 747 C C . THR A 1 92 ? -7.216 0.570 10.993 1.00 96.06 92 THR A C 1
ATOM 749 O O . THR A 1 92 ? -6.452 1.442 10.593 1.00 96.06 92 THR A O 1
ATOM 752 N N . TYR A 1 93 ? -6.873 -0.717 10.979 1.00 97.88 93 TYR A N 1
ATOM 753 C CA . TYR A 1 93 ? -5.586 -1.178 10.466 1.00 97.88 93 TYR A CA 1
ATOM 754 C C . TYR A 1 93 ? -5.626 -1.284 8.944 1.00 97.88 93 TYR A C 1
ATOM 756 O O . TYR A 1 93 ? -6.248 -2.198 8.393 1.00 97.88 93 TYR A O 1
ATOM 764 N N . ILE A 1 94 ? -4.947 -0.355 8.275 1.00 98.56 94 ILE A N 1
ATOM 765 C CA . ILE A 1 94 ? -4.823 -0.329 6.819 1.00 98.56 94 ILE A CA 1
ATOM 766 C C . ILE A 1 94 ? -3.366 -0.577 6.448 1.00 98.56 94 ILE A C 1
ATOM 768 O O . ILE A 1 94 ? -2.463 0.120 6.905 1.00 98.56 94 ILE A O 1
ATOM 772 N N . TRP A 1 95 ? -3.134 -1.578 5.609 1.00 98.62 95 TRP A N 1
ATOM 773 C CA . TRP A 1 95 ? -1.804 -1.958 5.151 1.00 98.62 95 TRP A CA 1
ATOM 774 C C . TRP A 1 95 ? -1.717 -1.872 3.639 1.00 98.62 95 TRP A C 1
ATOM 776 O O . TRP A 1 95 ? -2.693 -2.121 2.936 1.00 98.62 95 TRP A O 1
ATOM 786 N N . THR A 1 96 ? -0.524 -1.564 3.146 1.00 98.56 96 THR A N 1
ATOM 787 C CA . THR A 1 96 ? -0.233 -1.641 1.718 1.00 98.56 96 THR A CA 1
ATOM 788 C C . THR A 1 96 ? 0.440 -2.973 1.427 1.00 98.56 96 THR A C 1
ATOM 790 O O . THR A 1 96 ? 1.450 -3.321 2.043 1.00 98.56 96 THR A O 1
ATOM 793 N N . VAL A 1 97 ? -0.104 -3.716 0.473 1.00 98.31 97 VAL A N 1
ATOM 794 C CA . VAL A 1 97 ? 0.475 -4.953 -0.048 1.00 98.31 97 VAL A CA 1
ATOM 795 C C . VAL A 1 97 ? 0.680 -4.811 -1.548 1.00 98.31 97 VAL A C 1
ATOM 797 O O . VAL A 1 97 ? -0.083 -4.142 -2.240 1.00 98.31 97 VAL A O 1
ATOM 800 N N . LEU A 1 98 ? 1.742 -5.416 -2.057 1.00 98.25 98 LEU A N 1
ATOM 801 C CA . LEU A 1 98 ? 1.988 -5.526 -3.489 1.00 98.25 98 LEU A CA 1
ATOM 802 C C . LEU A 1 98 ? 1.625 -6.930 -3.938 1.00 98.25 98 LEU A C 1
ATOM 804 O O . LEU A 1 98 ? 1.841 -7.870 -3.176 1.00 98.25 98 LEU A O 1
ATOM 808 N N . LYS A 1 99 ? 1.133 -7.072 -5.166 1.00 98.31 99 LYS A N 1
ATOM 809 C CA . LYS A 1 99 ? 0.871 -8.376 -5.779 1.00 98.31 99 LYS A CA 1
ATOM 810 C C . LYS A 1 99 ? 1.659 -8.517 -7.073 1.00 98.31 99 LYS A C 1
ATOM 812 O O . LYS A 1 99 ? 1.638 -7.609 -7.912 1.00 98.31 99 LYS A O 1
ATOM 817 N N . ASP A 1 100 ? 2.369 -9.630 -7.224 1.00 97.25 100 ASP A N 1
ATOM 818 C CA . ASP A 1 100 ? 3.128 -9.927 -8.439 1.00 97.25 100 ASP A CA 1
ATOM 819 C C . ASP A 1 100 ? 2.278 -10.599 -9.530 1.00 97.25 100 ASP A C 1
ATOM 821 O O . ASP A 1 100 ? 1.094 -10.904 -9.359 1.00 97.25 100 ASP A O 1
ATOM 825 N N . ILE A 1 101 ? 2.897 -10.839 -10.687 1.00 95.94 101 ILE A N 1
ATOM 826 C CA . ILE A 1 101 ? 2.271 -11.522 -11.827 1.00 95.94 101 ILE A CA 1
ATOM 827 C C . ILE A 1 101 ? 1.875 -12.982 -11.553 1.00 95.94 101 ILE A C 1
ATOM 829 O O . ILE A 1 101 ? 1.097 -13.537 -12.328 1.00 95.94 101 ILE A O 1
ATOM 833 N N . ARG A 1 102 ? 2.428 -13.608 -10.506 1.00 96.81 102 ARG A N 1
ATOM 834 C CA . ARG A 1 102 ? 2.197 -15.008 -10.113 1.00 96.81 102 ARG A CA 1
ATOM 835 C C . ARG A 1 102 ? 1.176 -15.125 -8.976 1.00 96.81 102 ARG A C 1
ATOM 837 O O . ARG A 1 102 ? 0.785 -16.235 -8.632 1.00 96.81 102 ARG A O 1
ATOM 844 N N . GLY A 1 103 ? 0.711 -13.998 -8.436 1.00 96.94 103 GLY A N 1
ATOM 845 C CA . GLY A 1 103 ? -0.255 -13.932 -7.342 1.00 96.94 103 GLY A CA 1
ATOM 846 C C . GLY A 1 103 ? 0.370 -13.891 -5.946 1.00 96.94 103 GLY A C 1
ATOM 847 O O . GLY A 1 103 ? -0.374 -13.906 -4.969 1.00 96.94 103 GLY A O 1
ATOM 848 N N . GLY A 1 104 ? 1.696 -13.809 -5.842 1.00 97.88 104 GLY A N 1
ATOM 849 C CA . GLY A 1 104 ? 2.407 -13.652 -4.579 1.00 97.88 104 GLY A CA 1
ATOM 850 C C . GLY A 1 104 ? 2.254 -12.244 -4.007 1.00 97.88 104 GLY A C 1
ATOM 851 O O . GLY A 1 104 ? 2.261 -11.257 -4.750 1.00 97.88 104 GLY A O 1
ATOM 852 N N . TYR A 1 105 ? 2.124 -12.143 -2.682 1.00 98.12 105 TYR A N 1
ATOM 853 C CA . TYR A 1 105 ? 1.956 -10.873 -1.974 1.00 98.12 105 TYR A CA 1
ATOM 854 C C . TYR A 1 105 ? 3.235 -10.424 -1.261 1.00 98.12 105 TYR A C 1
ATOM 856 O O . TYR A 1 105 ? 3.970 -11.243 -0.711 1.00 98.12 105 TYR A O 1
ATOM 864 N N . TYR A 1 106 ? 3.463 -9.110 -1.196 1.00 97.69 106 TYR A N 1
ATOM 865 C CA . TYR A 1 106 ? 4.603 -8.495 -0.506 1.00 97.69 106 TYR A CA 1
ATOM 866 C C . TYR A 1 106 ? 4.138 -7.339 0.379 1.00 97.69 106 TYR A C 1
ATOM 868 O O . TYR A 1 106 ? 3.577 -6.351 -0.099 1.00 97.69 106 TYR A O 1
ATOM 876 N N . LEU A 1 107 ? 4.397 -7.435 1.680 1.00 97.88 107 LEU A N 1
ATOM 877 C CA . LEU A 1 107 ? 3.939 -6.455 2.663 1.00 97.88 107 LEU A CA 1
ATOM 878 C C . LEU A 1 107 ? 4.819 -5.202 2.621 1.00 97.88 107 LEU A C 1
ATOM 880 O O . LEU A 1 107 ? 6.043 -5.306 2.667 1.00 97.88 107 LEU A O 1
ATOM 884 N N . GLN A 1 108 ? 4.202 -4.023 2.569 1.00 97.56 108 GLN A N 1
ATOM 885 C CA . GLN A 1 108 ? 4.907 -2.748 2.694 1.00 97.56 108 GLN A CA 1
ATOM 886 C C . GLN A 1 108 ? 4.779 -2.212 4.124 1.00 97.56 108 GLN A C 1
ATOM 888 O O . GLN A 1 108 ? 3.780 -2.434 4.805 1.00 97.56 108 GLN A O 1
ATOM 893 N N . ASN A 1 109 ? 5.810 -1.506 4.583 1.00 96.56 109 ASN A N 1
ATOM 894 C CA . ASN A 1 109 ? 5.901 -0.959 5.935 1.00 96.56 109 ASN A CA 1
ATOM 895 C C . ASN A 1 109 ? 6.392 0.497 5.864 1.00 96.56 109 ASN A C 1
ATOM 897 O O . ASN A 1 109 ? 7.371 0.748 5.148 1.00 96.56 109 ASN A O 1
ATOM 901 N N . PRO A 1 110 ? 5.795 1.448 6.610 1.00 97.50 110 PRO A N 1
ATOM 902 C CA . PRO A 1 110 ? 4.733 1.291 7.619 1.00 97.50 110 PRO A CA 1
ATOM 903 C C . PRO A 1 110 ? 3.324 1.036 7.049 1.00 97.50 110 PRO A C 1
ATOM 905 O O . PRO A 1 110 ? 3.120 1.231 5.848 1.00 97.50 110 PRO A O 1
ATOM 908 N N . PRO A 1 111 ? 2.356 0.622 7.898 1.00 98.06 111 PRO A N 1
ATOM 909 C CA . PRO A 1 111 ? 0.936 0.692 7.559 1.00 98.06 111 PRO A CA 1
ATOM 910 C C . PRO A 1 111 ? 0.523 2.117 7.170 1.00 98.06 111 PRO A C 1
ATOM 912 O O . PRO A 1 111 ? 1.223 3.087 7.471 1.00 98.06 111 PRO A O 1
ATOM 915 N N . ALA A 1 112 ? -0.612 2.238 6.481 1.00 98.31 112 ALA A N 1
ATOM 916 C CA . ALA A 1 112 ? -1.152 3.538 6.117 1.00 98.31 112 ALA A CA 1
ATOM 917 C C . ALA A 1 112 ? -1.595 4.296 7.377 1.00 98.31 112 ALA A C 1
ATOM 919 O O . ALA A 1 112 ? -2.252 3.746 8.260 1.00 98.31 112 ALA A O 1
ATOM 920 N N . GLU A 1 113 ? -1.213 5.564 7.451 1.00 98.12 113 GLU A N 1
ATOM 921 C CA . GLU A 1 113 ? -1.590 6.479 8.518 1.00 98.12 113 GLU A CA 1
ATOM 922 C C . GLU A 1 113 ? -2.928 7.124 8.138 1.00 98.12 113 GLU A C 1
ATOM 924 O O . GLU A 1 113 ? -3.062 7.643 7.032 1.00 98.12 113 GLU A O 1
ATOM 929 N N . THR A 1 114 ? -3.913 7.098 9.034 1.00 97.31 114 THR A N 1
ATOM 930 C CA . THR A 1 114 ? -5.234 7.723 8.849 1.00 97.31 114 THR A CA 1
ATOM 931 C C . THR A 1 114 ? -5.442 8.803 9.897 1.00 97.31 114 THR A C 1
ATOM 933 O O . THR A 1 114 ? -5.176 8.568 11.078 1.00 97.31 114 THR A O 1
ATOM 936 N N . LYS A 1 115 ? -5.884 9.990 9.477 1.00 97.12 115 LYS A N 1
ATOM 937 C CA . LYS A 1 115 ? -6.154 11.106 10.382 1.00 97.12 115 LYS A CA 1
ATOM 938 C C . LYS A 1 115 ? -7.143 12.087 9.769 1.00 97.12 115 LYS A C 1
ATOM 940 O O . LYS A 1 115 ? -6.897 12.606 8.682 1.00 97.12 115 LYS A O 1
ATOM 945 N N . ASN A 1 116 ? -8.200 12.421 10.508 1.00 95.94 116 ASN A N 1
ATOM 946 C CA . ASN A 1 116 ? -9.154 13.479 10.142 1.00 95.94 116 ASN A CA 1
ATOM 947 C C . ASN A 1 116 ? -9.758 13.307 8.730 1.00 95.94 116 ASN A C 1
ATOM 949 O O . ASN A 1 116 ? -9.908 14.284 7.999 1.00 95.94 116 ASN A O 1
ATOM 953 N N . GLY A 1 117 ? -10.067 12.070 8.332 1.00 97.00 117 GLY A N 1
ATOM 954 C CA . GLY A 1 117 ? -10.638 11.771 7.012 1.00 97.00 117 GLY A CA 1
ATOM 955 C C . GLY A 1 117 ? -9.631 11.747 5.856 1.00 97.00 117 GLY A C 1
ATOM 956 O O . GLY A 1 117 ? -10.028 11.628 4.699 1.00 97.00 117 GLY A O 1
ATOM 957 N N . TYR A 1 118 ? -8.334 11.826 6.152 1.00 98.44 118 TYR A N 1
ATOM 958 C CA . TYR A 1 118 ? -7.253 11.658 5.183 1.00 98.44 118 TYR A CA 1
ATOM 959 C C . TYR A 1 118 ? -6.442 10.412 5.501 1.00 98.44 118 TYR A C 1
ATOM 961 O O . TYR A 1 118 ? -6.348 9.992 6.658 1.00 98.44 118 TYR A O 1
ATOM 969 N N . TRP A 1 119 ? -5.817 9.839 4.478 1.00 98.44 119 TRP A N 1
ATOM 970 C CA . TRP A 1 119 ? -4.869 8.749 4.647 1.00 98.44 119 TRP A CA 1
ATOM 971 C C . TRP A 1 119 ? -3.580 8.998 3.871 1.00 98.44 119 TRP A C 1
ATOM 973 O O . TRP A 1 119 ? -3.557 9.693 2.854 1.00 98.44 119 TRP A O 1
ATOM 983 N N . TYR A 1 120 ? -2.500 8.394 4.354 1.00 98.31 120 TYR A N 1
ATOM 984 C CA . TYR A 1 120 ? -1.178 8.486 3.759 1.00 98.31 120 TYR A CA 1
ATOM 985 C C . TYR A 1 120 ? -0.433 7.158 3.872 1.00 98.31 120 TYR A C 1
ATOM 987 O O . TYR A 1 120 ? -0.406 6.518 4.920 1.00 98.31 120 TYR A O 1
ATOM 995 N N . SER A 1 121 ? 0.214 6.742 2.789 1.00 98.38 121 SER A N 1
ATOM 996 C CA . SER A 1 121 ? 1.076 5.568 2.749 1.00 98.38 121 SER A CA 1
ATOM 997 C C . SER A 1 121 ? 2.415 5.919 2.115 1.00 98.38 121 SER A C 1
ATOM 999 O O . SER A 1 121 ? 2.497 6.706 1.171 1.00 98.38 121 SER A O 1
ATOM 1001 N N . ARG A 1 122 ? 3.489 5.323 2.631 1.00 97.06 122 ARG A N 1
ATOM 1002 C CA . ARG A 1 122 ? 4.858 5.565 2.170 1.00 97.06 122 ARG A CA 1
ATOM 1003 C C . ARG A 1 122 ? 5.627 4.266 2.033 1.00 97.06 122 ARG A C 1
ATOM 1005 O O . ARG A 1 122 ? 5.210 3.226 2.527 1.00 97.06 122 ARG A O 1
ATOM 1012 N N . ASN A 1 123 ? 6.803 4.376 1.422 1.00 95.56 123 ASN A N 1
ATOM 1013 C CA . ASN A 1 123 ? 7.731 3.265 1.253 1.00 95.56 123 ASN A CA 1
ATOM 1014 C C . ASN A 1 123 ? 7.157 2.113 0.404 1.00 95.56 123 ASN A C 1
ATOM 1016 O O . ASN A 1 123 ? 7.459 0.947 0.637 1.00 95.56 123 ASN A O 1
ATOM 1020 N N . ILE A 1 124 ? 6.344 2.450 -0.597 1.00 96.19 124 ILE A N 1
ATOM 1021 C CA . ILE A 1 124 ? 5.741 1.482 -1.512 1.00 96.19 124 ILE A CA 1
ATOM 1022 C C . ILE A 1 124 ? 6.760 1.175 -2.612 1.00 96.19 124 ILE A C 1
ATOM 1024 O O . ILE A 1 124 ? 7.117 2.061 -3.386 1.00 96.19 124 ILE A O 1
ATOM 1028 N N . ARG A 1 125 ? 7.267 -0.056 -2.687 1.00 94.25 125 ARG A N 1
ATOM 1029 C CA . ARG A 1 125 ? 8.361 -0.422 -3.603 1.00 94.25 125 ARG A CA 1
ATOM 1030 C C . ARG A 1 125 ? 7.907 -1.436 -4.652 1.00 94.25 125 ARG A C 1
ATOM 1032 O O . ARG A 1 125 ? 8.216 -2.617 -4.508 1.00 94.25 125 ARG A O 1
ATOM 1039 N N . PRO A 1 126 ? 7.200 -1.011 -5.714 1.00 91.44 126 PRO A N 1
ATOM 1040 C CA . PRO A 1 126 ? 6.862 -1.908 -6.812 1.00 91.44 126 PRO A CA 1
ATOM 1041 C C . PRO A 1 126 ? 8.147 -2.333 -7.536 1.00 91.44 126 PRO A C 1
ATOM 1043 O O . PRO A 1 126 ? 8.735 -1.555 -8.284 1.00 91.44 126 PRO A O 1
ATOM 1046 N N . GLN A 1 127 ? 8.618 -3.551 -7.256 1.00 89.00 127 GLN A N 1
ATOM 1047 C CA . GLN A 1 127 ? 9.788 -4.163 -7.892 1.00 89.00 127 GLN A CA 1
ATOM 1048 C C . GLN A 1 127 ? 9.446 -4.702 -9.286 1.00 89.00 127 GLN A C 1
ATOM 1050 O O . GLN A 1 127 ? 8.321 -4.546 -9.757 1.00 89.00 127 GLN A O 1
ATOM 1055 N N . HIS A 1 128 ? 10.419 -5.334 -9.949 1.00 84.62 128 HIS A N 1
ATOM 1056 C CA . HIS A 1 128 ? 10.178 -6.137 -11.148 1.00 84.62 128 HIS A CA 1
ATOM 1057 C C . HIS A 1 128 ? 9.062 -7.165 -10.855 1.00 84.62 128 HIS A C 1
ATOM 1059 O O . HIS A 1 128 ? 9.049 -7.747 -9.777 1.00 84.62 128 HIS A O 1
ATOM 1065 N N . ASP A 1 129 ? 8.109 -7.330 -11.775 1.00 92.31 129 ASP A N 1
ATOM 1066 C CA . ASP A 1 129 ? 6.935 -8.228 -11.700 1.00 92.31 129 ASP A CA 1
ATOM 1067 C C . ASP A 1 129 ? 5.744 -7.806 -10.827 1.00 92.31 129 ASP A C 1
ATOM 1069 O O . ASP A 1 129 ? 4.698 -8.456 -10.884 1.00 92.31 129 ASP A O 1
ATOM 1073 N N . ILE A 1 130 ? 5.817 -6.699 -10.088 1.00 95.44 130 ILE A N 1
ATOM 1074 C CA . ILE A 1 130 ? 4.643 -6.182 -9.372 1.00 95.44 130 ILE A CA 1
ATOM 1075 C C . ILE A 1 130 ? 3.602 -5.637 -10.359 1.00 95.44 130 ILE A C 1
ATOM 1077 O O . ILE A 1 130 ? 3.880 -4.744 -11.160 1.00 95.44 130 ILE A O 1
ATOM 1081 N N . ARG A 1 131 ? 2.372 -6.153 -10.276 1.00 96.88 131 ARG A N 1
ATOM 1082 C CA . ARG A 1 131 ? 1.228 -5.712 -11.090 1.00 96.88 131 ARG A CA 1
ATOM 1083 C C . ARG A 1 131 ? 0.226 -4.875 -10.328 1.00 96.88 131 ARG A C 1
ATOM 1085 O O . ARG A 1 131 ? -0.483 -4.103 -10.961 1.00 96.88 131 ARG A O 1
ATOM 1092 N N . GLU A 1 132 ? 0.146 -5.018 -9.013 1.00 98.31 132 GLU A N 1
ATOM 1093 C CA . GLU A 1 132 ? -0.861 -4.314 -8.222 1.00 98.31 132 GLU A CA 1
ATOM 1094 C C . GLU A 1 132 ? -0.245 -3.739 -6.948 1.00 98.31 132 GLU A C 1
ATOM 1096 O O . GLU A 1 132 ? 0.572 -4.384 -6.286 1.00 98.31 132 GLU A O 1
ATOM 1101 N N . ILE A 1 133 ? -0.657 -2.517 -6.609 1.00 98.25 133 ILE A N 1
ATOM 1102 C CA . ILE A 1 133 ? -0.499 -1.922 -5.280 1.00 98.25 133 ILE A CA 1
ATOM 1103 C C . ILE A 1 133 ? -1.890 -1.915 -4.657 1.00 98.25 133 ILE A C 1
ATOM 1105 O O . ILE A 1 133 ? -2.805 -1.316 -5.220 1.00 98.25 133 ILE A O 1
ATOM 1109 N N . ILE A 1 134 ? -2.052 -2.583 -3.523 1.00 98.56 134 ILE A N 1
ATOM 1110 C CA . ILE A 1 134 ? -3.351 -2.819 -2.899 1.00 98.56 134 ILE A CA 1
ATOM 1111 C C . ILE A 1 134 ? -3.317 -2.253 -1.482 1.00 98.56 134 ILE A C 1
ATOM 1113 O O . ILE A 1 134 ? -2.432 -2.585 -0.692 1.00 98.56 134 ILE A O 1
ATOM 1117 N N . TRP A 1 135 ? -4.301 -1.427 -1.147 1.00 98.69 135 TRP A N 1
ATOM 1118 C CA . TRP A 1 135 ? -4.568 -1.019 0.227 1.00 98.69 135 TRP A CA 1
ATOM 1119 C C . TRP A 1 135 ? -5.629 -1.938 0.797 1.00 98.69 135 TRP A C 1
ATOM 1121 O O . TRP A 1 135 ? -6.731 -2.041 0.255 1.00 98.69 135 TRP A O 1
ATOM 1131 N N . VAL A 1 136 ? -5.289 -2.611 1.888 1.00 98.56 136 VAL A N 1
ATOM 1132 C CA . VAL A 1 136 ? -6.157 -3.586 2.533 1.00 98.56 136 VAL A CA 1
ATOM 1133 C C . VAL A 1 136 ? -6.487 -3.171 3.955 1.00 98.56 136 VAL A C 1
ATOM 1135 O O . VAL A 1 136 ? -5.611 -2.791 4.730 1.00 98.56 136 VAL A O 1
ATOM 1138 N N . LYS A 1 137 ? -7.762 -3.289 4.313 1.00 98.38 137 LYS A N 1
ATOM 1139 C CA . LYS A 1 137 ? -8.237 -3.228 5.691 1.00 98.38 137 LYS A CA 1
ATOM 1140 C C . LYS A 1 137 ? -8.155 -4.619 6.301 1.00 98.38 137 LYS A C 1
ATOM 1142 O O . LYS A 1 137 ? -8.649 -5.584 5.719 1.00 98.38 137 LYS A O 1
ATOM 1147 N N . VAL A 1 138 ? -7.599 -4.704 7.504 1.00 98.25 138 VAL A N 1
ATOM 1148 C CA . VAL A 1 138 ? -7.533 -5.947 8.280 1.00 98.25 138 VAL A CA 1
ATOM 1149 C C . VAL A 1 138 ? -8.145 -5.766 9.664 1.00 98.25 138 VAL A C 1
ATOM 1151 O O . VAL A 1 138 ? -8.194 -4.667 10.218 1.00 98.25 138 VAL A O 1
ATOM 1154 N N . ASN A 1 139 ? -8.621 -6.866 10.241 1.00 97.81 139 ASN A N 1
ATOM 1155 C CA . ASN A 1 139 ? -9.014 -6.898 11.646 1.00 97.81 139 ASN A CA 1
ATOM 1156 C C . ASN A 1 139 ? -7.771 -6.947 12.563 1.00 97.81 139 ASN A C 1
ATOM 1158 O O . ASN A 1 139 ? -6.629 -7.010 12.102 1.00 97.81 139 ASN A O 1
ATOM 1162 N N . LYS A 1 140 ? -7.989 -6.947 13.884 1.00 97.69 140 LYS A N 1
ATOM 1163 C CA . LYS A 1 140 ? -6.907 -6.994 14.881 1.00 97.69 140 LYS A CA 1
ATOM 1164 C C . LYS A 1 140 ? -5.969 -8.197 14.695 1.00 97.69 140 LYS A C 1
ATOM 1166 O O . LYS A 1 140 ? -4.755 -8.022 14.723 1.00 97.69 140 LYS A O 1
ATOM 1171 N N . LYS A 1 141 ? -6.518 -9.389 14.440 1.00 98.00 141 LYS A N 1
ATOM 1172 C CA . LYS A 1 141 ? -5.737 -10.619 14.224 1.00 98.00 141 LYS A CA 1
ATOM 1173 C C . LYS A 1 141 ? -4.880 -10.525 12.955 1.00 98.00 141 LYS A C 1
ATOM 1175 O O . LYS A 1 141 ? -3.704 -10.871 12.981 1.00 98.00 141 LYS A O 1
ATOM 1180 N N . GLY A 1 142 ? -5.435 -10.012 11.856 1.00 98.06 142 GLY A N 1
ATOM 1181 C CA . GLY A 1 142 ? -4.690 -9.780 10.616 1.00 98.06 142 GLY A CA 1
ATOM 1182 C C . GLY A 1 142 ? -3.576 -8.744 10.785 1.00 98.06 142 GLY A C 1
ATOM 1183 O O . GLY A 1 142 ? -2.462 -8.949 10.306 1.00 98.06 142 GLY A O 1
ATOM 1184 N N . ASN A 1 143 ? -3.834 -7.679 11.548 1.00 98.25 143 ASN A N 1
ATOM 1185 C CA . ASN A 1 143 ? -2.812 -6.698 11.905 1.00 98.25 143 ASN A CA 1
ATOM 1186 C C . ASN A 1 143 ? -1.667 -7.327 12.713 1.00 98.25 143 ASN A C 1
ATOM 1188 O O . ASN A 1 143 ? -0.504 -7.063 12.428 1.00 98.25 143 ASN A O 1
ATOM 1192 N N . GLU A 1 144 ? -1.968 -8.197 13.679 1.00 98.19 144 GLU A N 1
ATOM 1193 C CA . GLU A 1 144 ? -0.946 -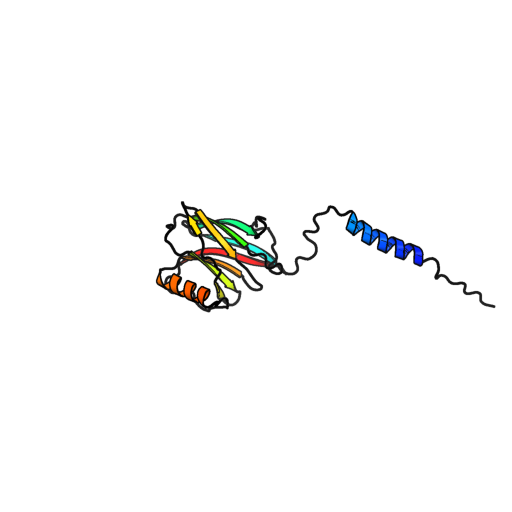8.929 14.437 1.00 98.19 144 GLU A CA 1
ATOM 1194 C C . GLU A 1 144 ? -0.080 -9.812 13.523 1.00 98.19 144 GLU A C 1
ATOM 1196 O O . GLU A 1 144 ? 1.142 -9.810 13.669 1.00 98.19 144 GLU A O 1
ATOM 1201 N N . VAL A 1 145 ? -0.670 -10.490 12.530 1.00 97.69 145 VAL A N 1
ATOM 1202 C CA . VAL A 1 145 ? 0.082 -11.269 11.523 1.00 97.69 145 VAL A CA 1
ATOM 1203 C C . VAL A 1 145 ? 1.055 -10.380 10.743 1.00 97.69 145 VAL A C 1
ATOM 1205 O O . VAL A 1 145 ? 2.228 -10.730 10.586 1.00 97.69 145 VAL A O 1
ATOM 1208 N N . PHE A 1 146 ? 0.602 -9.217 10.274 1.00 97.94 146 PHE A N 1
ATOM 1209 C CA . PHE A 1 146 ? 1.457 -8.276 9.548 1.00 97.94 146 PHE A CA 1
ATOM 1210 C C . PHE A 1 146 ? 2.538 -7.654 10.433 1.00 97.94 146 PHE A C 1
ATOM 1212 O O . PHE A 1 146 ? 3.700 -7.611 10.031 1.00 97.94 146 PHE A O 1
ATOM 1219 N N . ILE A 1 147 ? 2.215 -7.272 11.669 1.00 97.94 147 ILE A N 1
ATOM 1220 C CA . ILE A 1 147 ? 3.203 -6.785 12.639 1.00 97.94 147 ILE A CA 1
ATOM 1221 C C . ILE A 1 147 ? 4.266 -7.851 12.921 1.00 97.94 147 ILE A C 1
ATOM 1223 O O . ILE A 1 147 ? 5.448 -7.519 12.984 1.00 97.94 147 ILE A O 1
ATOM 1227 N N . GLN A 1 148 ? 3.889 -9.123 13.065 1.00 97.31 148 GLN A N 1
ATOM 1228 C CA . GLN A 1 148 ? 4.858 -10.205 13.260 1.00 97.31 148 GLN A CA 1
ATOM 1229 C C . GLN A 1 148 ? 5.763 -10.389 12.038 1.00 97.31 148 GLN A C 1
ATOM 1231 O O . GLN A 1 148 ? 6.972 -10.554 12.194 1.00 97.31 148 GLN A O 1
ATOM 1236 N N . LYS A 1 149 ? 5.223 -10.277 10.816 1.00 96.56 149 LYS A N 1
ATOM 1237 C CA . LYS A 1 149 ? 6.042 -10.255 9.591 1.00 96.56 149 LYS A CA 1
ATOM 1238 C C . LYS A 1 149 ? 7.057 -9.115 9.606 1.00 96.56 149 LYS A C 1
ATOM 1240 O O . LYS A 1 149 ? 8.233 -9.366 9.363 1.00 96.56 149 LYS A O 1
ATOM 1245 N N . VAL A 1 150 ? 6.622 -7.902 9.947 1.00 96.31 150 VAL A N 1
ATOM 1246 C CA . VAL A 1 150 ? 7.499 -6.727 10.069 1.00 96.31 150 VAL A CA 1
ATOM 1247 C C . VAL A 1 150 ? 8.592 -6.955 11.114 1.00 96.31 150 VAL A C 1
ATOM 1249 O O . VAL A 1 150 ? 9.770 -6.765 10.819 1.00 96.31 150 VAL A O 1
ATOM 1252 N N . ARG A 1 151 ? 8.225 -7.403 12.321 1.00 96.12 151 ARG A N 1
ATOM 1253 C CA . ARG A 1 151 ? 9.164 -7.642 13.432 1.00 96.12 151 ARG A CA 1
ATOM 1254 C C . ARG A 1 151 ? 10.213 -8.696 13.092 1.00 96.12 151 ARG A C 1
ATOM 1256 O O . ARG A 1 151 ? 11.381 -8.513 13.411 1.00 96.12 151 ARG A O 1
ATOM 1263 N N . ASN A 1 152 ? 9.809 -9.748 12.390 1.00 95.06 152 ASN A N 1
ATOM 1264 C CA . ASN A 1 152 ? 10.697 -10.836 11.989 1.00 95.06 152 ASN A CA 1
ATOM 1265 C C . ASN A 1 152 ? 11.407 -10.565 10.653 1.00 95.06 152 ASN A C 1
ATOM 1267 O O . ASN A 1 152 ? 12.049 -11.462 10.116 1.00 95.06 152 ASN A O 1
ATOM 1271 N N . SER A 1 153 ? 11.281 -9.356 10.088 1.00 92.62 153 SER A N 1
ATOM 1272 C CA . SER A 1 153 ? 11.862 -8.981 8.789 1.00 92.62 153 SER A CA 1
ATOM 1273 C C . SER A 1 153 ? 11.475 -9.919 7.633 1.00 92.62 153 SER A C 1
ATOM 1275 O O . SER A 1 153 ? 12.245 -10.144 6.700 1.00 92.62 153 SER A O 1
ATOM 1277 N N . MET A 1 154 ? 10.257 -10.463 7.675 1.00 91.50 154 MET A N 1
ATOM 1278 C CA . MET A 1 154 ? 9.706 -11.355 6.652 1.00 91.50 154 MET A CA 1
ATOM 1279 C C . MET A 1 154 ? 9.124 -10.543 5.487 1.00 91.50 154 MET A C 1
ATOM 1281 O O . MET A 1 154 ? 7.909 -10.486 5.300 1.00 91.50 154 MET A O 1
ATOM 1285 N N . TRP A 1 155 ? 10.007 -9.904 4.717 1.00 89.12 155 TRP A N 1
ATOM 1286 C CA . TRP A 1 155 ? 9.664 -9.056 3.562 1.00 89.12 155 TRP A CA 1
ATOM 1287 C C . TRP A 1 155 ? 9.439 -9.829 2.258 1.00 89.12 155 TRP A C 1
ATOM 1289 O O . TRP A 1 155 ? 9.076 -9.237 1.243 1.00 89.12 155 TRP A O 1
ATOM 1299 N N . GLY A 1 156 ? 9.706 -11.135 2.282 1.00 92.19 156 GLY A N 1
ATOM 1300 C CA . GLY A 1 156 ? 9.522 -12.018 1.139 1.00 92.19 156 GLY A CA 1
ATOM 1301 C C . GLY A 1 156 ? 8.056 -12.230 0.768 1.00 92.19 156 GLY A C 1
ATOM 1302 O O . GLY A 1 156 ? 7.133 -11.823 1.478 1.00 92.19 156 GLY A O 1
ATOM 1303 N N . GLU A 1 157 ? 7.885 -12.910 -0.360 1.00 95.81 157 GLU A N 1
ATOM 1304 C CA . GLU A 1 157 ? 6.589 -13.313 -0.895 1.00 95.81 157 GLU A CA 1
ATOM 1305 C C . GLU A 1 157 ? 5.795 -14.144 0.127 1.00 95.81 157 GLU A C 1
ATOM 1307 O O . GLU A 1 157 ? 6.349 -14.984 0.841 1.00 95.81 157 GLU A O 1
ATOM 1312 N N . PHE A 1 158 ? 4.482 -13.937 0.189 1.00 96.44 158 PHE A N 1
ATOM 1313 C CA . PHE A 1 158 ? 3.568 -14.817 0.906 1.00 96.44 158 PHE A CA 1
ATOM 1314 C C . PHE A 1 158 ? 2.314 -15.100 0.073 1.00 96.44 158 PHE A C 1
ATOM 1316 O O . PHE A 1 158 ? 1.834 -14.242 -0.662 1.00 96.44 158 PHE A O 1
ATOM 1323 N N . GLY A 1 159 ? 1.792 -16.325 0.179 1.00 96.31 159 GLY A N 1
ATOM 1324 C CA . GLY A 1 159 ? 0.771 -16.826 -0.749 1.00 96.31 159 GLY A CA 1
ATOM 1325 C C . GLY A 1 159 ? -0.669 -16.405 -0.449 1.00 96.31 159 GLY A C 1
ATOM 1326 O O . GL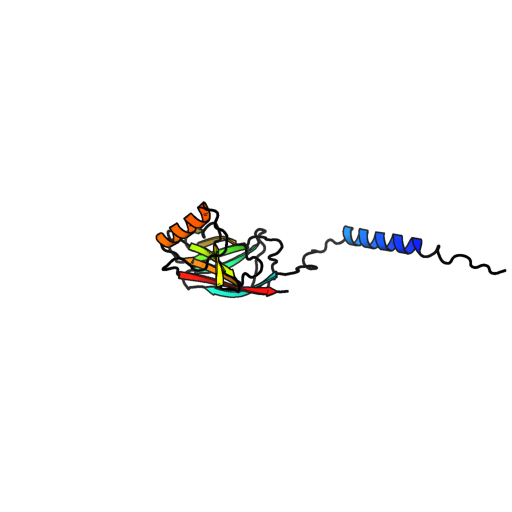Y A 1 159 ? -1.528 -16.554 -1.310 1.00 96.31 159 GLY A O 1
ATOM 1327 N N . ALA A 1 160 ? -0.962 -15.900 0.752 1.00 96.44 160 ALA A N 1
ATOM 1328 C CA . ALA A 1 160 ? -2.327 -15.546 1.139 1.00 96.44 160 ALA A CA 1
ATOM 1329 C C . ALA A 1 160 ? -2.374 -14.382 2.133 1.00 96.44 160 ALA A C 1
ATOM 1331 O O . ALA A 1 160 ? -1.576 -14.308 3.072 1.00 96.44 160 ALA A O 1
ATOM 1332 N N . LEU A 1 161 ? -3.346 -13.492 1.941 1.00 97.75 161 LEU A N 1
ATOM 1333 C CA . LEU A 1 161 ? -3.679 -12.448 2.906 1.00 97.75 161 LEU A CA 1
ATOM 1334 C C . LEU A 1 161 ? -4.314 -13.068 4.166 1.00 97.75 161 LEU A C 1
ATOM 1336 O O . LEU A 1 161 ? -4.901 -14.146 4.080 1.00 97.75 161 LEU A O 1
ATOM 1340 N N . PRO A 1 162 ? -4.220 -12.409 5.335 1.00 97.06 162 PRO A N 1
ATOM 1341 C CA . PRO A 1 162 ? -4.923 -12.854 6.533 1.00 97.06 162 PRO A CA 1
ATOM 1342 C C . PRO A 1 162 ? -6.438 -12.949 6.313 1.00 97.06 162 PRO A C 1
ATOM 1344 O O . PRO A 1 162 ? -7.008 -12.205 5.510 1.00 97.06 162 PRO A O 1
ATOM 1347 N N . ASP A 1 163 ? -7.107 -13.806 7.079 1.00 95.12 163 ASP A N 1
ATOM 1348 C CA . ASP A 1 163 ? -8.563 -13.938 7.010 1.00 95.12 163 ASP A CA 1
ATOM 1349 C C . ASP A 1 163 ? -9.276 -12.600 7.250 1.00 95.12 163 ASP A C 1
ATOM 1351 O O . ASP A 1 163 ? -8.828 -11.760 8.039 1.00 95.12 163 ASP A O 1
ATOM 1355 N N . SER A 1 164 ? -10.426 -12.424 6.592 1.00 94.50 164 SER A N 1
ATOM 1356 C CA . SER A 1 164 ? -11.252 -11.210 6.699 1.00 94.50 164 SER A CA 1
ATOM 1357 C C . SER A 1 164 ? -10.545 -9.923 6.246 1.00 94.50 164 SER A C 1
ATOM 1359 O O . SER A 1 164 ? -10.929 -8.827 6.660 1.00 94.50 164 SER A O 1
ATOM 1361 N N . THR A 1 165 ? -9.521 -10.046 5.399 1.00 98.00 165 THR A N 1
ATOM 1362 C CA . THR A 1 165 ? -8.935 -8.909 4.686 1.00 98.00 165 THR A CA 1
ATOM 1363 C C . THR A 1 165 ? -9.931 -8.359 3.663 1.00 98.00 165 THR A C 1
ATOM 1365 O O . THR A 1 165 ? -10.547 -9.121 2.922 1.00 98.00 165 THR A O 1
ATOM 1368 N N . ILE A 1 166 ? -10.080 -7.035 3.620 1.00 98.06 166 ILE A N 1
ATOM 1369 C CA . ILE A 1 166 ? -10.947 -6.324 2.672 1.00 98.06 166 ILE A CA 1
ATOM 1370 C C . ILE A 1 166 ? -10.076 -5.396 1.826 1.00 98.06 166 ILE A C 1
ATOM 1372 O O .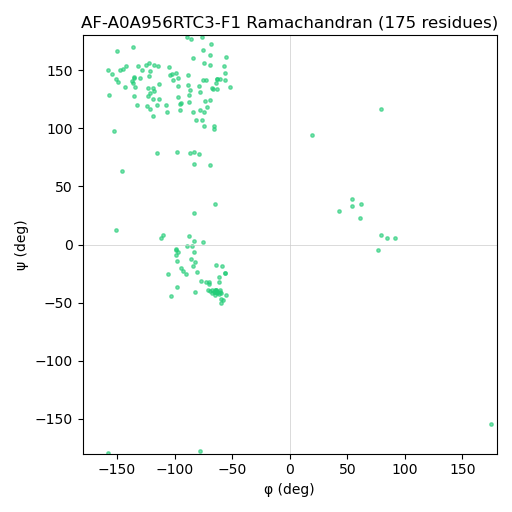 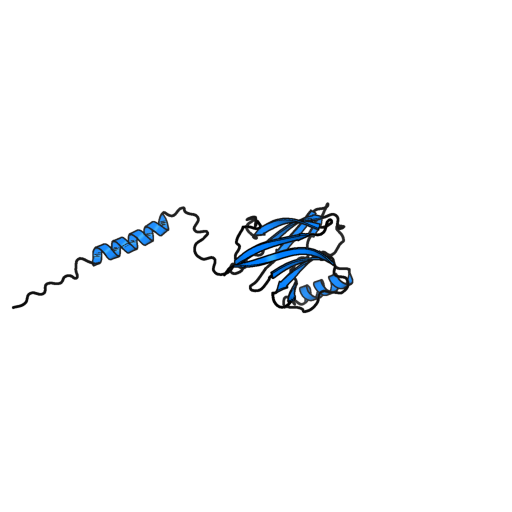ILE A 1 166 ? -9.361 -4.556 2.373 1.00 98.06 166 ILE A O 1
ATOM 1376 N N . GLU A 1 167 ? -10.151 -5.517 0.503 1.00 97.88 167 GLU A N 1
ATOM 1377 C CA . GLU A 1 167 ? -9.495 -4.587 -0.420 1.00 97.88 167 GLU A CA 1
ATOM 1378 C C . GLU A 1 167 ? -10.243 -3.246 -0.436 1.00 97.88 167 GLU A C 1
ATOM 1380 O O . GLU A 1 167 ? -11.448 -3.189 -0.681 1.00 97.88 167 GLU A O 1
ATOM 1385 N N . LEU A 1 168 ? -9.528 -2.161 -0.140 1.00 98.06 168 LEU A N 1
ATOM 1386 C CA . LEU A 1 168 ? -10.066 -0.800 -0.111 1.00 98.06 168 LEU A CA 1
ATOM 1387 C C . LEU A 1 168 ? -9.774 -0.042 -1.404 1.00 98.06 168 LEU A C 1
ATOM 1389 O O . LEU A 1 168 ? -10.581 0.780 -1.838 1.00 98.06 168 LEU A O 1
ATOM 1393 N N . SER A 1 169 ? -8.603 -0.275 -1.994 1.00 98.00 169 SER A N 1
ATOM 1394 C CA . SER A 1 169 ? -8.174 0.327 -3.256 1.00 98.00 169 SER A CA 1
ATOM 1395 C C . SER A 1 169 ? -7.086 -0.496 -3.922 1.00 98.00 169 SER A C 1
ATOM 1397 O O . SER A 1 169 ? -6.267 -1.114 -3.241 1.00 98.00 169 SER A O 1
ATOM 1399 N N . VAL A 1 170 ? -7.055 -0.448 -5.250 1.00 98.19 170 VAL A N 1
ATOM 1400 C CA . VAL A 1 170 ? -6.107 -1.158 -6.103 1.00 98.19 170 VAL A CA 1
ATOM 1401 C C . VAL A 1 170 ? -5.595 -0.214 -7.186 1.00 98.19 170 VAL A C 1
ATOM 1403 O O . VAL A 1 170 ? -6.360 0.389 -7.937 1.00 98.19 170 VAL A O 1
ATOM 1406 N N . VAL A 1 171 ? -4.277 -0.125 -7.316 1.00 97.69 171 VAL A N 1
ATOM 1407 C CA . VAL A 1 171 ? -3.613 0.507 -8.458 1.00 97.69 171 VAL A CA 1
ATOM 1408 C C . VAL A 1 171 ? -3.015 -0.594 -9.312 1.00 97.69 171 VAL A C 1
ATOM 1410 O O . VAL A 1 171 ? -2.081 -1.276 -8.891 1.00 97.69 171 VAL A O 1
ATOM 1413 N N . VAL A 1 172 ? -3.537 -0.746 -10.526 1.00 97.44 172 VAL A N 1
ATOM 1414 C CA . VAL A 1 172 ? -3.036 -1.710 -11.504 1.00 97.44 172 VAL A CA 1
ATOM 1415 C C . VAL A 1 172 ? -1.911 -1.068 -12.301 1.00 97.44 172 VAL A C 1
ATOM 1417 O O . VAL A 1 172 ? -2.088 -0.038 -12.959 1.00 97.44 172 VAL A O 1
ATOM 1420 N N . LEU A 1 173 ? -0.752 -1.708 -12.276 1.00 95.50 173 LEU A N 1
ATOM 1421 C CA . LEU A 1 173 ? 0.455 -1.313 -12.978 1.00 95.50 173 LEU A CA 1
ATOM 1422 C C . LEU A 1 173 ? 0.581 -2.070 -14.300 1.00 95.50 173 LEU A C 1
ATOM 1424 O O . LEU A 1 173 ? 0.269 -3.256 -14.414 1.00 95.50 173 LEU A O 1
ATOM 1428 N N . GLN A 1 174 ? 1.083 -1.378 -15.316 1.00 93.88 174 GLN A N 1
ATOM 1429 C CA . GLN A 1 174 ? 1.506 -1.981 -16.573 1.00 93.88 174 GLN A CA 1
ATOM 1430 C C . GLN A 1 174 ? 3.013 -1.799 -16.725 1.00 93.88 174 GLN A C 1
ATOM 1432 O O . GLN A 1 174 ? 3.491 -0.665 -16.774 1.00 93.88 174 GLN A O 1
ATOM 1437 N N . SER A 1 175 ? 3.737 -2.917 -16.822 1.00 90.75 175 SER A N 1
ATOM 1438 C CA . SER A 1 175 ? 5.164 -2.910 -17.149 1.00 90.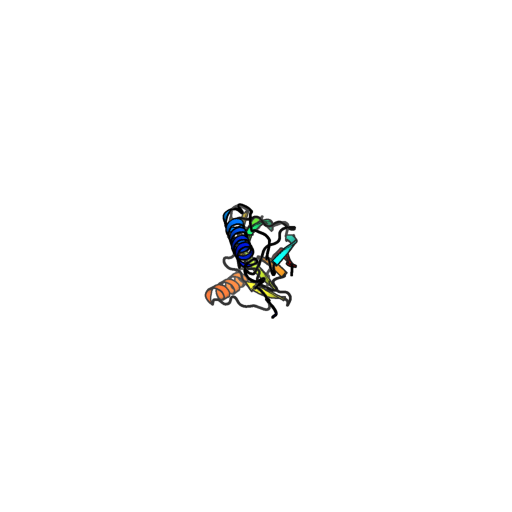75 175 SER A CA 1
ATOM 1439 C C . SER A 1 175 ? 5.383 -2.362 -18.561 1.00 90.75 175 SER A C 1
ATOM 1441 O O . SER A 1 175 ? 4.613 -2.651 -19.484 1.00 90.75 175 SER A O 1
ATOM 1443 N N . ILE A 1 176 ? 6.418 -1.545 -18.707 1.00 86.75 176 ILE A N 1
ATOM 1444 C CA . ILE A 1 176 ? 6.895 -0.976 -19.961 1.00 86.75 176 ILE A CA 1
ATOM 1445 C C . ILE A 1 176 ? 8.342 -1.443 -20.107 1.00 86.75 176 ILE A C 1
ATOM 1447 O O . ILE A 1 176 ? 9.179 -1.126 -19.255 1.00 86.75 176 ILE A O 1
ATOM 1451 N N . LEU A 1 177 ? 8.590 -2.227 -21.156 1.00 78.81 177 LEU A N 1
ATOM 1452 C CA . LEU A 1 177 ? 9.921 -2.683 -21.556 1.00 78.81 177 LEU A CA 1
ATOM 1453 C C . LEU A 1 177 ? 10.694 -1.547 -22.232 1.00 78.81 177 LEU A C 1
ATOM 1455 O O . LEU A 1 177 ? 10.063 -0.810 -23.027 1.00 78.81 177 LEU A O 1
#

pLDDT: mean 85.37, std 17.78, range [40.84, 98.69]